Protein AF-A0A699ZMN4-F1 (afdb_monomer)

Secondary structure (DSSP, 8-state):
---------------------------------------------------------------PPPPPP-------PPPPGGGSPPEESB-TTS-BSS----S--EEEEEE-TT--EEEEEEES-HHHHHHHHHHH-TTT-SEEE----SS--GGGGGGG--GGGHHHHSPEE----STTTHHHHHHHHHHHHHHHHHHTT--S---B-HHHHTTTEE-BPPPPPPPHHHHHHHHHHHHHHHHTEEEEEEEETTEEEEEEEEEEEEEEETTEEEEEEEEEETTEEEEEEEEEETTEEEEE--

Sequence (302 aa):
MLQISSNVSQSLARECRRGARFCSLAICSPSQLHSPVTTCSTIPSVSARESPRTVCYAASSLAEPPAQPPVSGSADLPLPLSSLEFHPIINTQGLVVPPANTGKAWVFAIYDGGQKLQYIGFSQNMRNTLRTLLGRRTEKAHYFRQPWCASVTPGLRRWAAPPWATNWQQPVDAGAISARGKRGAAEDLARQIVEQLKMRGCSEEWVPNPSLMDQGVVEFLPAKGLTPEEEAALRAAQEAAATQTRLSKTVIDGEERTFQVRYRSTMKTAGGFMVDVAVTMDNRETHHRIIVGKYGCWPHPI

Nearest PDB structures (foldseek):
  2lwf-assembly1_A  TM=7.261E-01  e=3.932E-03  Arabidopsis thaliana
  3cfi-assembly1_A  TM=3.367E-01  e=1.188E+00  Vibrio vulnificus
  2hbo-assembly1_A-2  TM=4.712E-01  e=3.076E+00  Caulobacter vibrioides

Organism: Haematococcus lacustris (NCBI:txid44745)

Solvent-accessible surface area (backbone atoms only — not comparable to full-atom values): 19232 Å² total; per-residue (Å²): 144,81,88,85,84,78,87,85,88,78,89,79,91,77,90,80,91,85,82,89,77,89,80,85,78,87,76,82,85,85,76,88,84,84,87,83,85,88,80,90,81,84,84,82,87,79,90,75,90,78,81,85,81,82,76,84,76,79,87,75,76,91,73,84,77,81,85,75,78,85,78,84,63,90,67,78,70,75,73,55,80,84,79,54,67,81,39,60,34,57,43,100,82,9,42,68,54,53,74,83,52,85,86,54,54,36,41,38,36,33,15,22,84,84,69,43,84,69,48,51,50,72,38,49,49,53,27,46,50,52,50,50,44,33,73,53,36,68,85,46,51,38,27,34,35,67,57,88,45,97,69,88,57,77,74,58,63,71,70,48,60,55,90,75,42,58,74,68,74,46,67,37,69,49,76,51,90,46,81,87,44,9,35,60,40,14,52,53,49,48,50,52,50,52,51,54,40,41,76,71,47,39,67,62,88,81,52,70,38,67,82,40,21,63,74,12,24,38,47,61,56,71,71,79,80,74,53,74,66,56,51,51,52,51,49,52,51,49,51,52,52,51,69,44,40,41,83,46,75,50,73,57,98,86,42,83,43,71,33,43,39,31,64,76,47,79,44,84,51,102,58,36,38,39,34,36,34,36,40,33,46,98,92,43,75,45,74,42,41,40,39,37,40,84,88,50,75,51,84,47,90,114

Structure (mmCIF, N/CA/C/O backbone):
data_AF-A0A699ZMN4-F1
#
_entry.id   AF-A0A699ZMN4-F1
#
loop_
_atom_site.group_PDB
_atom_site.id
_atom_site.type_symbol
_atom_site.label_atom_id
_atom_site.label_alt_id
_atom_site.label_comp_id
_atom_site.label_asym_id
_atom_site.label_entity_id
_atom_site.label_seq_id
_atom_site.pdbx_PDB_ins_code
_atom_site.Cartn_x
_atom_site.Cartn_y
_atom_site.Cartn_z
_atom_site.occupancy
_atom_site.B_iso_or_equiv
_atom_site.auth_seq_id
_atom_site.auth_comp_id
_atom_site.auth_asym_id
_atom_site.auth_atom_id
_atom_site.pdbx_PDB_model_num
ATOM 1 N N . MET A 1 1 ? -21.734 15.420 35.037 1.00 33.69 1 MET A N 1
ATOM 2 C CA . MET A 1 1 ? -21.712 14.093 35.685 1.00 33.69 1 MET A CA 1
ATOM 3 C C . MET A 1 1 ? -23.021 13.403 35.327 1.00 33.69 1 MET A C 1
ATOM 5 O O . MET A 1 1 ? -24.045 13.746 35.892 1.00 33.69 1 MET A O 1
ATOM 9 N N . LEU A 1 2 ? -23.017 12.560 34.292 1.00 24.78 2 LEU A N 1
ATOM 10 C CA . LEU A 1 2 ? -24.203 11.838 33.817 1.00 24.78 2 LEU A CA 1
ATOM 11 C C . LEU A 1 2 ? -23.768 10.413 33.466 1.00 24.78 2 LEU A C 1
ATOM 13 O O . LEU A 1 2 ? -23.043 10.200 32.497 1.00 24.78 2 LEU A O 1
ATOM 17 N N . GLN A 1 3 ? -24.163 9.468 34.320 1.00 30.66 3 GLN A N 1
ATOM 18 C CA . GLN A 1 3 ? -24.088 8.032 34.068 1.00 30.66 3 GLN A CA 1
ATOM 19 C C . GLN A 1 3 ? -25.099 7.662 32.984 1.00 30.66 3 GLN A C 1
ATOM 21 O O . GLN A 1 3 ? -26.265 8.043 33.073 1.00 30.66 3 GLN A O 1
ATOM 26 N N . ILE A 1 4 ? -24.673 6.858 32.014 1.00 29.12 4 ILE A N 1
ATOM 27 C CA . ILE A 1 4 ? -25.587 6.036 31.222 1.00 29.12 4 ILE A CA 1
ATOM 28 C C . ILE A 1 4 ? -25.056 4.609 31.280 1.00 29.12 4 ILE A C 1
ATOM 30 O O . ILE A 1 4 ? -24.176 4.209 30.524 1.00 29.12 4 ILE A O 1
ATOM 34 N N . SER A 1 5 ? -25.592 3.863 32.234 1.00 40.19 5 SER A N 1
ATOM 35 C CA . SER A 1 5 ? -25.627 2.410 32.245 1.00 40.19 5 SER A CA 1
ATOM 36 C C . SER A 1 5 ? -26.968 1.966 31.662 1.00 40.19 5 SER A C 1
ATOM 38 O O . SER A 1 5 ? -28.022 2.450 32.063 1.00 40.19 5 SER A O 1
ATOM 40 N N . SER A 1 6 ? -26.949 1.018 30.731 1.00 35.75 6 SER A N 1
ATOM 41 C CA . SER A 1 6 ? -28.045 0.054 30.601 1.00 35.75 6 SER A CA 1
ATOM 42 C C . SER A 1 6 ? -27.533 -1.233 29.966 1.00 35.75 6 SER A C 1
ATOM 44 O O . SER A 1 6 ? -27.327 -1.344 28.762 1.00 35.75 6 SER A O 1
ATOM 46 N N . ASN A 1 7 ? -27.329 -2.209 30.848 1.00 36.81 7 ASN A N 1
ATOM 47 C CA . ASN A 1 7 ? -27.451 -3.624 30.547 1.00 36.81 7 ASN A CA 1
ATOM 48 C C . ASN A 1 7 ? -28.890 -3.907 30.104 1.00 36.81 7 ASN A C 1
ATOM 50 O O . ASN A 1 7 ? -29.821 -3.565 30.831 1.00 36.81 7 ASN A O 1
ATOM 54 N N . VAL A 1 8 ? -29.069 -4.616 28.991 1.00 34.88 8 VAL A N 1
ATOM 55 C CA . VAL A 1 8 ? -30.261 -5.442 28.775 1.00 34.88 8 VAL A CA 1
ATOM 56 C C . VAL A 1 8 ? -29.787 -6.800 28.286 1.00 34.88 8 VAL A C 1
ATOM 58 O O . VAL A 1 8 ? -29.498 -7.009 27.113 1.00 34.88 8 VAL A O 1
ATOM 61 N N . SER A 1 9 ? -29.685 -7.712 29.245 1.00 39.22 9 SER A N 1
ATOM 62 C CA . SER A 1 9 ? -29.646 -9.147 29.029 1.00 39.22 9 SER A CA 1
ATOM 63 C C . SER A 1 9 ? -31.022 -9.663 29.425 1.00 39.22 9 SER A C 1
ATOM 65 O O . SER A 1 9 ? -31.373 -9.559 30.598 1.00 39.22 9 SER A O 1
ATOM 67 N N . GLN A 1 10 ? -31.812 -10.166 28.474 1.00 37.44 10 GLN A N 1
ATOM 68 C CA . GLN A 1 10 ? -32.884 -11.118 28.764 1.00 37.44 10 GLN A CA 1
ATOM 69 C C . GLN A 1 10 ? -33.012 -12.135 27.631 1.00 37.44 10 GLN A C 1
ATOM 71 O O . GLN A 1 10 ? -33.311 -11.820 26.482 1.00 37.44 10 GLN A O 1
ATOM 76 N N . SER A 1 11 ? -32.774 -13.377 28.034 1.00 39.22 11 SER A N 1
ATOM 77 C CA . SER A 1 11 ? -33.153 -14.619 27.387 1.00 39.22 11 SER A CA 1
ATOM 78 C C . SER A 1 11 ? -34.629 -14.641 27.005 1.00 39.22 11 SER A C 1
ATOM 80 O O . SER A 1 11 ? -35.460 -14.350 27.858 1.00 39.22 11 SER A O 1
ATOM 82 N N . LEU A 1 12 ? -34.955 -15.150 25.819 1.00 39.81 12 LEU A N 1
ATOM 83 C CA . LEU A 1 12 ? -36.162 -15.950 25.608 1.00 39.81 12 LEU A CA 1
ATOM 84 C C . LEU A 1 12 ? -35.916 -16.917 24.445 1.00 39.81 12 LEU A C 1
ATOM 86 O O . LEU A 1 12 ? -35.904 -16.546 23.274 1.00 39.81 12 LEU A O 1
ATOM 90 N N . ALA A 1 13 ? -35.717 -18.182 24.804 1.00 39.69 13 ALA A N 1
ATOM 91 C CA . ALA A 1 13 ? -35.913 -19.309 23.913 1.00 39.69 13 ALA A CA 1
ATOM 92 C C . ALA A 1 13 ? -37.411 -19.431 23.596 1.00 39.69 13 ALA A C 1
ATOM 94 O O . ALA A 1 13 ? -38.220 -19.438 24.523 1.00 39.69 13 ALA A O 1
ATOM 95 N N . ARG A 1 14 ? -37.768 -19.549 22.311 1.00 36.72 14 ARG A N 1
ATOM 96 C CA . ARG A 1 14 ? -38.985 -20.222 21.817 1.00 36.72 14 ARG A CA 1
ATOM 97 C C . ARG A 1 14 ? -38.934 -20.366 20.293 1.00 36.72 14 ARG A C 1
ATOM 99 O O . ARG A 1 14 ? -39.195 -19.442 19.538 1.00 36.72 14 ARG A O 1
ATOM 106 N N . GLU A 1 15 ? -38.517 -21.554 19.881 1.00 40.50 15 GLU A N 1
ATOM 107 C CA . GLU A 1 15 ? -39.253 -22.450 18.986 1.00 40.50 15 GLU A CA 1
ATOM 108 C C . GLU A 1 15 ? -40.155 -21.817 17.902 1.00 40.50 15 GLU A C 1
ATOM 110 O O . GLU A 1 15 ? -41.298 -21.440 18.146 1.00 40.50 15 GLU A O 1
ATOM 115 N N . CYS A 1 16 ? -39.679 -21.845 16.654 1.00 35.19 16 CYS A N 1
ATOM 116 C CA . CYS A 1 16 ? -40.543 -21.958 15.480 1.00 35.19 16 CYS A CA 1
ATOM 117 C C . CYS A 1 16 ? -39.900 -22.889 14.448 1.00 35.19 16 CYS A C 1
ATOM 119 O O . CYS A 1 16 ? -39.077 -22.501 13.623 1.00 35.19 16 CYS A O 1
ATOM 121 N N . ARG A 1 17 ? -40.312 -24.159 14.514 1.00 40.97 17 ARG A N 1
ATOM 122 C CA . ARG A 1 17 ? -40.259 -25.096 13.391 1.00 40.97 17 ARG A CA 1
ATOM 123 C C . ARG A 1 17 ? -41.252 -24.621 12.332 1.00 40.97 17 ARG A C 1
ATOM 125 O O . ARG A 1 17 ? -42.421 -24.450 12.668 1.00 40.97 17 ARG A O 1
ATOM 132 N N . ARG A 1 18 ? -40.817 -24.524 11.073 1.00 37.34 18 ARG A N 1
ATOM 133 C CA . ARG A 1 18 ? -41.519 -24.968 9.844 1.00 37.34 18 ARG A CA 1
ATOM 134 C C . ARG A 1 18 ? -40.914 -24.274 8.626 1.00 37.34 18 ARG A C 1
ATOM 136 O O . ARG A 1 18 ? -40.741 -23.065 8.630 1.00 37.34 18 ARG A O 1
ATOM 143 N N . GLY A 1 19 ? -40.710 -25.048 7.562 1.00 34.12 19 GLY A N 1
ATOM 144 C CA . GLY A 1 19 ? -40.619 -24.503 6.208 1.00 34.12 19 GLY A CA 1
ATOM 145 C C . GLY A 1 19 ? -39.396 -24.935 5.418 1.00 34.12 19 GLY A C 1
ATOM 146 O O . GLY A 1 19 ? -38.592 -24.104 5.024 1.00 34.12 19 GLY A O 1
ATOM 147 N N . ALA A 1 20 ? -39.289 -26.234 5.145 1.00 37.81 20 ALA A N 1
ATOM 148 C CA . ALA A 1 20 ? -38.490 -26.731 4.036 1.00 37.81 20 ALA A CA 1
ATOM 149 C C . ALA A 1 20 ? -38.933 -26.078 2.716 1.00 37.81 20 ALA A C 1
ATOM 151 O O . ALA A 1 20 ? -40.133 -25.991 2.460 1.00 37.81 20 ALA A O 1
ATOM 152 N N . ARG A 1 21 ? -37.974 -25.727 1.854 1.00 42.56 21 ARG A N 1
ATOM 153 C CA . ARG A 1 21 ? -38.073 -25.909 0.398 1.00 42.56 21 ARG A CA 1
ATOM 154 C C . ARG A 1 21 ? -36.671 -25.969 -0.200 1.00 42.56 21 ARG A C 1
ATOM 156 O O . ARG A 1 21 ? -35.980 -24.969 -0.354 1.00 42.56 21 ARG A O 1
ATOM 163 N N . PHE A 1 22 ? -36.290 -27.205 -0.500 1.00 34.31 22 PHE A N 1
ATOM 164 C CA . PHE A 1 22 ? -35.323 -27.569 -1.521 1.00 34.31 22 PHE A CA 1
ATOM 165 C C . PHE A 1 22 ? -35.626 -26.812 -2.821 1.00 34.31 22 PHE A C 1
ATOM 167 O O . PHE A 1 22 ? -36.734 -26.923 -3.340 1.00 34.31 22 PHE A O 1
ATOM 174 N N . CYS A 1 23 ? -34.625 -26.139 -3.377 1.00 34.84 23 CYS A N 1
ATOM 175 C CA . CYS A 1 23 ? -34.503 -25.942 -4.818 1.00 34.84 23 CYS A CA 1
ATOM 176 C C . CYS A 1 23 ? -33.064 -26.291 -5.195 1.00 34.84 23 CYS A C 1
ATOM 178 O O . CYS A 1 23 ? -32.157 -25.469 -5.131 1.00 34.84 23 CYS A O 1
ATOM 180 N N . SER A 1 24 ? -32.882 -27.570 -5.519 1.00 34.41 24 SER A N 1
ATOM 181 C CA . SER A 1 24 ? -31.716 -28.088 -6.218 1.00 34.41 24 SER A CA 1
ATOM 182 C C . SER A 1 24 ? -31.842 -27.668 -7.679 1.00 34.41 24 SER A C 1
ATOM 184 O O . SER A 1 24 ? -32.767 -28.104 -8.362 1.00 34.41 24 SER A O 1
ATOM 186 N N . LEU A 1 25 ? -30.946 -26.806 -8.151 1.00 39.34 25 LEU A N 1
ATOM 187 C CA . LEU A 1 25 ? -30.712 -26.628 -9.578 1.00 39.34 25 LEU A CA 1
ATOM 188 C C . LEU A 1 25 ? -29.305 -27.121 -9.876 1.00 39.34 25 LEU A C 1
ATOM 190 O O . LEU A 1 25 ? -28.309 -26.424 -9.702 1.00 39.34 25 LEU A O 1
ATOM 194 N N . ALA A 1 26 ? -29.274 -28.382 -10.296 1.00 38.28 26 ALA A N 1
ATOM 195 C CA . ALA A 1 26 ? -28.197 -28.956 -11.068 1.00 38.28 26 ALA A CA 1
ATOM 196 C C . ALA A 1 26 ? -28.043 -28.159 -12.369 1.00 38.28 26 ALA A C 1
ATOM 198 O O . ALA A 1 26 ? -29.003 -28.017 -13.127 1.00 38.28 26 ALA A O 1
ATOM 199 N N . ILE A 1 27 ? -26.836 -27.670 -12.639 1.00 43.06 27 ILE A N 1
ATOM 200 C CA . ILE A 1 27 ? -26.429 -27.304 -13.993 1.00 43.06 27 ILE A CA 1
ATOM 201 C C . ILE A 1 27 ? -25.195 -28.129 -14.325 1.00 43.06 27 ILE A C 1
ATOM 203 O O . ILE A 1 27 ? -24.186 -28.120 -13.623 1.00 43.06 27 ILE A O 1
ATOM 207 N N . CYS A 1 28 ? -25.377 -28.906 -15.383 1.00 35.94 28 CYS A N 1
ATOM 208 C CA . CYS A 1 28 ? -24.479 -29.885 -15.945 1.00 35.94 28 CYS A CA 1
ATOM 209 C C . CYS A 1 28 ? -23.122 -29.288 -16.340 1.00 35.94 28 CYS A C 1
ATOM 211 O O . CYS A 1 28 ? -23.055 -28.288 -17.052 1.00 35.94 28 CYS A O 1
ATOM 213 N N . SER A 1 29 ? -22.048 -29.996 -15.988 1.00 44.75 29 SER A N 1
ATOM 214 C CA . SER A 1 29 ? -20.856 -30.073 -16.837 1.00 44.75 29 SER A CA 1
ATOM 215 C C . SER A 1 29 ? -21.221 -30.766 -18.152 1.00 44.75 29 SER A C 1
ATOM 217 O O . SER A 1 29 ? -22.051 -31.680 -18.148 1.00 44.75 29 SER A O 1
ATOM 219 N N . PRO A 1 30 ? -20.567 -30.401 -19.262 1.00 52.25 30 PRO A N 1
ATOM 220 C CA . PRO A 1 30 ? -19.812 -31.454 -19.928 1.00 52.25 30 PRO A CA 1
ATOM 221 C C . PRO A 1 30 ? -18.511 -30.984 -20.594 1.00 52.25 30 PRO A C 1
ATOM 223 O O . PRO A 1 30 ? -18.286 -29.807 -20.860 1.00 52.25 30 PRO A O 1
ATOM 226 N N . SER A 1 31 ? -17.728 -32.008 -20.931 1.00 45.94 31 SER A N 1
ATOM 227 C CA . SER A 1 31 ? -16.767 -32.051 -22.033 1.00 45.94 31 SER A CA 1
ATOM 228 C C . SER A 1 31 ? -15.333 -31.632 -21.716 1.00 45.94 31 SER A C 1
ATOM 230 O O . SER A 1 31 ? -14.852 -30.557 -22.058 1.00 45.94 31 SER A O 1
ATOM 232 N N . GLN A 1 32 ? -14.609 -32.623 -21.182 1.00 44.91 32 GLN A N 1
ATOM 233 C CA . GLN A 1 32 ? -13.312 -33.017 -21.739 1.00 44.91 32 GLN A CA 1
ATOM 234 C C . GLN A 1 32 ? -13.381 -33.030 -23.269 1.00 44.91 32 GLN A C 1
ATOM 236 O O . GLN A 1 32 ? -14.423 -33.417 -23.779 1.00 44.91 32 GLN A O 1
ATOM 241 N N . LEU A 1 33 ? -12.295 -32.689 -23.967 1.00 45.22 33 LEU A N 1
ATOM 242 C CA . LEU A 1 33 ? -11.840 -33.356 -25.196 1.00 45.22 33 LEU A CA 1
ATOM 243 C C . LEU A 1 33 ? -10.463 -32.781 -25.612 1.00 45.22 33 LEU A C 1
ATOM 245 O O . LEU A 1 33 ? -10.312 -31.583 -25.824 1.00 45.22 33 LEU A O 1
ATOM 249 N N . HIS A 1 34 ? -9.514 -33.707 -25.766 1.00 45.19 34 HIS A N 1
ATOM 250 C CA . HIS A 1 34 ? -8.357 -33.712 -26.675 1.00 45.19 34 HIS A CA 1
ATOM 251 C C . HIS A 1 34 ? -7.095 -32.858 -26.417 1.00 45.19 34 HIS A C 1
ATOM 253 O O . HIS A 1 34 ? -7.045 -31.651 -26.622 1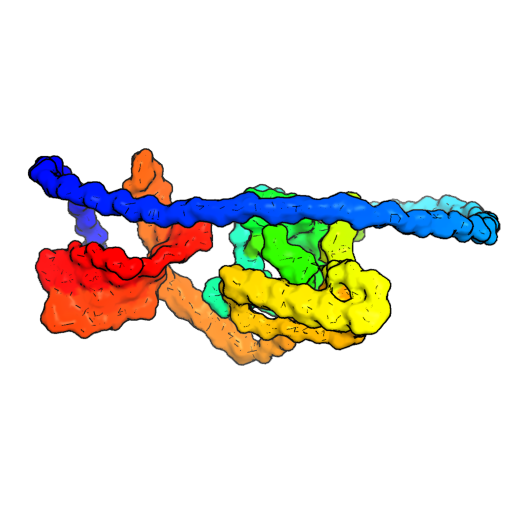.00 45.19 34 HIS A O 1
ATOM 259 N N . SER A 1 35 ? -6.013 -33.591 -26.116 1.00 42.44 35 SER A N 1
ATOM 260 C CA . SER A 1 35 ? -4.609 -33.314 -26.482 1.00 42.44 35 SER A CA 1
ATOM 261 C C . SER A 1 35 ? -4.384 -33.439 -28.007 1.00 42.44 35 SER A C 1
ATOM 263 O O . SER A 1 35 ? -5.204 -34.074 -28.674 1.00 42.44 35 SER A O 1
ATOM 265 N N . PRO A 1 36 ? -3.292 -32.879 -28.574 1.00 60.69 36 PRO A N 1
ATOM 266 C CA . PRO A 1 36 ? -2.009 -33.608 -28.725 1.00 60.69 36 PRO A CA 1
ATOM 267 C C . PRO A 1 36 ? -0.772 -32.714 -28.436 1.00 60.69 36 PRO A C 1
ATOM 269 O O . PRO A 1 36 ? -0.842 -31.498 -28.550 1.00 60.69 36 PRO A O 1
ATOM 272 N N . VAL A 1 37 ? 0.316 -33.200 -27.822 1.00 46.28 37 VAL A N 1
ATOM 273 C CA . VAL A 1 37 ? 1.461 -33.979 -28.364 1.00 46.28 37 VAL A CA 1
ATOM 274 C C . VAL A 1 37 ? 2.219 -33.280 -29.508 1.00 46.28 37 VAL A C 1
ATOM 276 O O . VAL A 1 37 ? 1.625 -32.897 -30.511 1.00 46.28 37 VAL A O 1
ATOM 279 N N . THR A 1 38 ? 3.559 -33.294 -29.384 1.00 40.75 38 THR A N 1
ATOM 280 C CA . THR A 1 38 ? 4.620 -32.962 -30.374 1.00 40.75 38 THR A CA 1
ATOM 281 C C . THR A 1 38 ? 4.873 -31.457 -30.576 1.00 40.75 38 THR A C 1
ATOM 283 O O . THR A 1 38 ? 3.942 -30.699 -30.770 1.00 40.75 38 THR A O 1
ATOM 286 N N . THR A 1 39 ? 6.092 -30.911 -30.507 1.00 47.66 39 THR A N 1
ATOM 287 C CA . THR A 1 39 ? 7.399 -31.412 -30.972 1.00 47.66 39 THR A CA 1
ATOM 288 C C . THR A 1 39 ? 8.576 -30.841 -30.171 1.00 47.66 39 THR A C 1
ATOM 290 O O . THR A 1 39 ? 8.602 -29.661 -29.830 1.00 47.66 39 THR A O 1
ATOM 293 N N . CYS A 1 40 ? 9.596 -31.681 -29.969 1.00 43.41 40 CYS A N 1
ATOM 294 C CA . CYS A 1 40 ? 10.971 -31.291 -29.671 1.00 43.41 40 CYS A CA 1
ATOM 295 C C . CYS A 1 40 ? 11.563 -30.424 -30.792 1.00 43.41 40 CYS A C 1
ATOM 297 O O . CYS A 1 40 ? 11.442 -30.769 -31.965 1.00 43.41 40 CYS A O 1
ATOM 299 N N . SER A 1 41 ? 12.317 -29.389 -30.428 1.00 46.53 41 SER A N 1
ATOM 300 C CA . SER A 1 41 ? 13.287 -28.763 -31.330 1.00 46.53 41 SER A CA 1
ATOM 301 C C . SER A 1 41 ? 14.499 -28.272 -30.541 1.00 46.53 41 SER A C 1
ATOM 303 O O . SER A 1 41 ? 14.486 -27.218 -29.916 1.00 46.53 41 SER A O 1
ATOM 305 N N . THR A 1 42 ? 15.505 -29.145 -30.541 1.00 50.47 42 THR A N 1
ATOM 306 C CA . THR A 1 42 ? 16.921 -28.891 -30.828 1.00 50.47 42 THR A CA 1
ATOM 307 C C . THR A 1 42 ? 17.546 -27.599 -30.301 1.00 50.47 42 THR A C 1
ATOM 309 O O . THR A 1 42 ? 17.383 -26.513 -30.850 1.00 50.47 42 THR A O 1
ATOM 312 N N . ILE A 1 43 ? 18.388 -27.796 -29.290 1.00 52.41 43 ILE A N 1
ATOM 313 C CA . ILE A 1 43 ? 19.424 -26.887 -28.801 1.00 52.41 43 ILE A CA 1
ATOM 314 C C . ILE A 1 43 ? 20.567 -26.831 -29.829 1.00 52.41 43 ILE A C 1
ATOM 316 O O . ILE A 1 43 ? 21.144 -27.880 -30.123 1.00 52.41 43 ILE A O 1
ATOM 320 N N . PRO A 1 44 ? 20.990 -25.653 -30.317 1.00 62.59 44 PRO A N 1
ATOM 321 C CA . PRO A 1 44 ? 22.351 -25.475 -30.792 1.00 62.59 44 PRO A CA 1
ATOM 322 C C . PRO A 1 44 ? 23.257 -25.075 -29.621 1.00 62.59 44 PRO A C 1
ATOM 324 O O . PRO A 1 44 ? 23.121 -24.008 -29.022 1.00 62.59 44 PRO A O 1
ATOM 327 N N . SER A 1 45 ? 24.205 -25.957 -29.305 1.00 51.16 45 SER A N 1
ATOM 328 C CA . SER A 1 45 ? 25.357 -25.654 -28.464 1.00 51.16 45 SER A CA 1
ATOM 329 C C . SER A 1 45 ? 26.257 -24.650 -29.186 1.00 51.16 45 SER A C 1
ATOM 331 O O . SER A 1 45 ? 26.828 -24.979 -30.227 1.00 51.16 45 SER A O 1
ATOM 333 N N . VAL A 1 46 ? 26.437 -23.457 -28.623 1.00 49.91 46 VAL A N 1
ATOM 334 C CA . VAL A 1 46 ? 27.518 -22.556 -29.034 1.00 49.91 46 VAL A CA 1
ATOM 335 C C . VAL A 1 46 ? 28.531 -22.478 -27.903 1.00 49.91 46 VAL A C 1
ATOM 337 O O . VAL A 1 46 ? 28.334 -21.833 -26.878 1.00 49.91 46 VAL A O 1
ATOM 340 N N . SER A 1 47 ? 29.618 -23.206 -28.129 1.00 51.28 47 SER A N 1
ATOM 341 C CA . SER A 1 47 ? 30.896 -23.090 -27.446 1.00 51.28 47 SER A CA 1
ATOM 342 C C . SER A 1 47 ? 31.532 -21.746 -27.801 1.00 51.28 47 SER A C 1
ATOM 344 O O . SER A 1 47 ? 31.929 -21.545 -28.946 1.00 51.28 47 SER A O 1
ATOM 346 N N . ALA A 1 48 ? 31.714 -20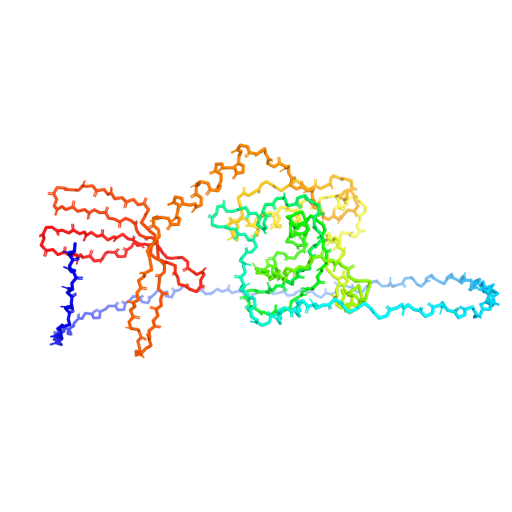.868 -26.818 1.00 47.25 48 ALA A N 1
ATOM 347 C CA . ALA A 1 48 ? 32.699 -19.798 -26.895 1.00 47.25 48 ALA A CA 1
ATOM 348 C C . ALA A 1 48 ? 33.423 -19.694 -25.550 1.00 47.25 48 ALA A C 1
ATOM 350 O O . ALA A 1 48 ? 32.880 -19.255 -24.540 1.00 47.25 48 ALA A O 1
ATOM 351 N N . ARG A 1 49 ? 34.665 -20.183 -25.574 1.00 46.28 49 ARG A N 1
ATOM 352 C CA . ARG A 1 49 ? 35.726 -19.902 -24.612 1.00 46.28 49 ARG A CA 1
ATOM 353 C C . ARG A 1 49 ? 35.863 -18.392 -24.442 1.00 46.28 49 ARG A C 1
ATOM 355 O O . ARG A 1 49 ? 36.138 -17.721 -25.429 1.00 46.28 49 ARG A O 1
ATOM 362 N N . GLU A 1 50 ? 35.842 -17.905 -23.210 1.00 44.53 50 GLU A N 1
ATOM 363 C CA . GLU A 1 50 ? 36.568 -16.689 -22.855 1.00 44.53 50 GLU A CA 1
ATOM 364 C C . GLU A 1 50 ? 37.221 -16.855 -21.480 1.00 44.53 50 GLU A C 1
ATOM 366 O O . GLU A 1 50 ? 36.609 -17.279 -20.501 1.00 44.53 50 GLU A O 1
ATOM 371 N N . SER A 1 51 ? 38.529 -16.622 -21.478 1.00 52.44 51 SER A N 1
ATOM 372 C CA . SER A 1 51 ? 39.470 -16.864 -20.392 1.00 52.44 51 SER A CA 1
ATOM 373 C C . SER A 1 51 ? 39.201 -15.989 -19.163 1.00 52.44 51 SER A C 1
ATOM 375 O O . SER A 1 51 ? 38.903 -14.802 -19.316 1.00 52.44 51 SER A O 1
ATOM 377 N N . PRO A 1 52 ? 39.429 -16.490 -17.936 1.00 56.28 52 PRO A N 1
ATOM 378 C CA . PRO A 1 52 ? 39.466 -15.629 -16.766 1.00 56.28 52 PRO A CA 1
ATOM 379 C C . PRO A 1 52 ? 40.730 -14.758 -16.809 1.00 56.28 52 PRO A C 1
ATOM 381 O O . PRO A 1 52 ? 41.857 -15.252 -16.746 1.00 56.28 52 PRO A O 1
ATOM 384 N N . ARG A 1 53 ? 40.545 -13.438 -16.905 1.00 49.72 53 ARG A N 1
ATOM 385 C CA . ARG A 1 53 ? 41.590 -12.465 -16.571 1.00 49.72 53 ARG A CA 1
ATOM 386 C C . ARG A 1 53 ? 41.795 -12.496 -15.058 1.00 49.72 53 ARG A C 1
ATOM 388 O O . ARG A 1 53 ? 41.019 -11.914 -14.307 1.00 49.72 53 ARG A O 1
ATOM 395 N N . THR A 1 54 ? 42.847 -13.182 -14.629 1.00 49.38 54 THR A N 1
ATOM 396 C CA . THR A 1 54 ? 43.405 -13.087 -13.280 1.00 49.38 54 THR A CA 1
ATOM 397 C C . THR A 1 54 ? 43.892 -11.657 -13.057 1.00 49.38 54 THR A C 1
ATOM 399 O O . THR A 1 54 ? 44.950 -11.267 -13.545 1.00 49.38 54 THR A O 1
ATOM 402 N N . VAL A 1 55 ? 43.099 -10.853 -12.350 1.00 49.50 55 VAL A N 1
ATOM 403 C CA . VAL A 1 55 ? 43.542 -9.561 -11.821 1.00 49.50 55 VAL A CA 1
ATOM 404 C C . VAL A 1 55 ? 44.188 -9.833 -10.468 1.00 49.50 55 VAL A C 1
ATOM 406 O O . VAL A 1 55 ? 43.513 -10.146 -9.489 1.00 49.50 55 VAL A O 1
ATOM 409 N N . CYS A 1 56 ? 45.514 -9.754 -10.435 1.00 36.72 56 CYS A N 1
ATOM 410 C CA . CYS A 1 56 ? 46.305 -9.787 -9.216 1.00 36.72 56 CYS A CA 1
ATOM 411 C C . CYS A 1 56 ? 46.015 -8.515 -8.406 1.00 36.72 56 CYS A C 1
ATOM 413 O O . CYS A 1 56 ? 46.486 -7.436 -8.764 1.00 36.72 56 CYS A O 1
ATOM 415 N N . TYR A 1 57 ? 45.247 -8.623 -7.321 1.00 45.50 57 TYR A N 1
ATOM 416 C CA . TYR A 1 57 ? 45.190 -7.566 -6.314 1.00 45.50 57 TYR A CA 1
ATOM 417 C C . TYR A 1 57 ? 46.400 -7.703 -5.393 1.00 45.50 57 TYR A C 1
ATOM 419 O O . TYR A 1 57 ? 46.556 -8.696 -4.684 1.00 45.50 57 TYR A O 1
ATOM 427 N N . ALA A 1 58 ? 47.272 -6.698 -5.448 1.00 44.81 58 ALA A N 1
ATOM 428 C CA . ALA A 1 58 ? 48.367 -6.517 -4.514 1.00 44.81 58 ALA A CA 1
ATOM 429 C C . ALA A 1 58 ? 47.816 -6.425 -3.083 1.00 44.81 58 ALA A C 1
ATOM 431 O O . ALA A 1 58 ? 46.897 -5.655 -2.800 1.00 44.81 58 ALA A O 1
ATOM 432 N N . ALA A 1 59 ? 48.388 -7.232 -2.193 1.00 43.09 59 ALA A N 1
ATOM 433 C CA . ALA A 1 59 ? 48.124 -7.198 -0.767 1.00 43.09 59 ALA A CA 1
ATOM 4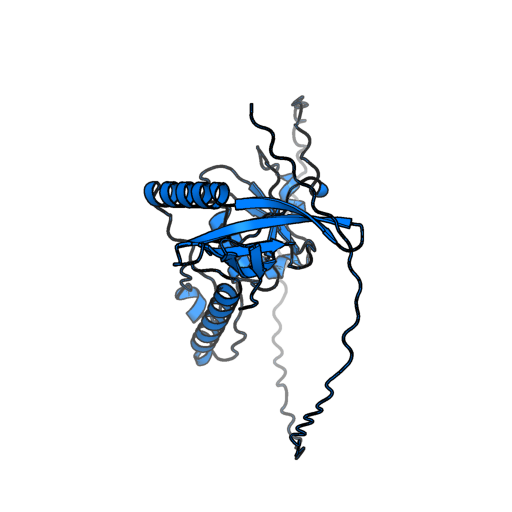34 C C . ALA A 1 59 ? 48.636 -5.871 -0.183 1.00 43.09 59 ALA A C 1
ATOM 436 O O . ALA A 1 59 ? 49.826 -5.719 0.090 1.00 43.09 59 ALA A O 1
ATOM 437 N N . SER A 1 60 ? 47.736 -4.901 -0.005 1.00 49.56 60 SER A N 1
ATOM 438 C CA . SER A 1 60 ? 47.997 -3.734 0.835 1.00 49.56 60 SER A CA 1
ATOM 439 C C . SER A 1 60 ? 47.862 -4.125 2.302 1.00 49.56 60 SER A C 1
ATOM 441 O O . SER A 1 60 ? 46.849 -4.663 2.746 1.00 49.56 60 SER A O 1
ATOM 443 N N . SER A 1 61 ? 48.947 -3.853 3.015 1.00 45.44 61 SER A N 1
ATOM 444 C CA . SER A 1 61 ? 49.201 -4.048 4.434 1.00 45.44 61 SER A CA 1
ATOM 445 C C . SER A 1 61 ? 48.039 -3.661 5.350 1.00 45.44 61 SER A C 1
ATOM 447 O O . SER A 1 61 ? 47.480 -2.569 5.236 1.00 45.44 61 SER A O 1
ATOM 449 N N . LEU A 1 62 ? 47.774 -4.535 6.324 1.00 43.38 62 LEU A N 1
ATOM 450 C CA . LEU A 1 62 ? 47.016 -4.255 7.538 1.00 43.38 62 LEU A CA 1
ATOM 451 C C . LEU A 1 62 ? 47.592 -3.023 8.254 1.00 43.38 62 LEU A C 1
ATOM 453 O O . LEU A 1 62 ? 48.647 -3.102 8.876 1.00 43.38 62 LEU A O 1
ATOM 457 N N . ALA A 1 63 ? 46.880 -1.901 8.177 1.00 51.69 63 ALA A N 1
ATOM 458 C CA . ALA A 1 63 ? 46.992 -0.821 9.145 1.00 51.69 63 ALA A CA 1
ATOM 459 C C . ALA A 1 63 ? 45.832 -0.974 10.136 1.00 51.69 63 ALA A C 1
ATOM 461 O O . ALA A 1 63 ? 44.659 -0.916 9.766 1.00 51.69 63 ALA A O 1
ATOM 462 N N . GLU A 1 64 ? 46.191 -1.243 11.385 1.00 54.38 64 GLU A N 1
ATOM 463 C CA . GLU A 1 64 ? 45.301 -1.367 12.533 1.00 54.38 64 GLU A CA 1
ATOM 464 C C . GLU A 1 64 ? 44.580 -0.025 12.779 1.00 54.38 64 GLU A C 1
ATOM 466 O O . GLU A 1 64 ? 45.245 1.007 12.914 1.00 54.38 64 GLU A O 1
ATOM 471 N N . PRO A 1 65 ? 43.233 0.024 12.775 1.00 62.22 65 PRO A N 1
ATOM 472 C CA . PRO A 1 65 ? 42.515 1.270 13.005 1.00 62.22 65 PRO A CA 1
ATOM 473 C C . PRO A 1 65 ? 42.635 1.698 14.480 1.00 62.22 65 PRO A C 1
ATOM 475 O O . PRO A 1 65 ? 42.533 0.852 15.371 1.00 62.22 65 PRO A O 1
ATOM 478 N N . PRO A 1 66 ? 42.809 3.003 14.763 1.00 60.38 66 PRO A N 1
ATOM 479 C CA . PRO A 1 66 ? 42.944 3.502 16.125 1.00 60.38 66 PRO A CA 1
ATOM 480 C C . PRO A 1 66 ? 41.678 3.222 16.942 1.00 60.38 66 PRO A C 1
ATOM 482 O O . PRO A 1 66 ? 40.554 3.453 16.486 1.00 60.38 66 PRO A O 1
ATOM 485 N N . ALA A 1 67 ? 41.893 2.728 18.163 1.00 50.34 67 ALA A N 1
ATOM 486 C CA . ALA A 1 67 ? 40.869 2.428 19.151 1.00 50.34 67 ALA A CA 1
ATOM 487 C C . ALA A 1 67 ? 39.907 3.613 19.329 1.00 50.34 67 ALA A C 1
ATOM 489 O O . ALA A 1 67 ? 40.300 4.706 19.740 1.00 50.34 67 ALA A O 1
ATOM 490 N N . GLN A 1 68 ? 38.634 3.392 19.001 1.00 59.78 68 GLN A N 1
ATOM 491 C CA . GLN A 1 68 ? 37.586 4.380 19.225 1.00 59.78 68 GLN A CA 1
ATOM 492 C C . GLN A 1 68 ? 37.281 4.486 20.729 1.00 59.78 68 GLN A C 1
ATOM 494 O O . GLN A 1 68 ? 37.224 3.458 21.409 1.00 59.78 68 GLN A O 1
ATOM 499 N N . PRO A 1 69 ? 37.074 5.704 21.262 1.00 53.22 69 PRO A N 1
ATOM 500 C CA . PRO A 1 69 ? 36.716 5.894 22.661 1.00 53.22 69 PRO A CA 1
ATOM 501 C C . PRO A 1 69 ? 35.346 5.260 22.967 1.00 53.22 69 PRO A C 1
ATOM 503 O O . PRO A 1 69 ? 34.461 5.265 22.104 1.00 53.22 69 PRO A O 1
ATOM 506 N N . PRO A 1 70 ? 35.137 4.738 24.190 1.00 47.78 70 PRO A N 1
ATOM 507 C CA . PRO A 1 70 ? 33.858 4.181 24.604 1.00 47.78 70 PRO A CA 1
ATOM 508 C C . PRO A 1 70 ? 32.810 5.297 24.643 1.00 47.78 70 PRO A C 1
ATOM 510 O O . PRO A 1 70 ? 32.806 6.156 25.523 1.00 47.78 70 PRO A O 1
ATOM 513 N N . VAL A 1 71 ? 31.915 5.295 23.659 1.00 49.09 71 VAL A N 1
ATOM 514 C CA . VAL A 1 71 ? 30.715 6.130 23.656 1.00 49.09 71 VAL A CA 1
ATOM 515 C C . VAL A 1 71 ? 29.752 5.602 24.715 1.00 49.09 71 VAL A C 1
ATOM 517 O O . VAL A 1 71 ? 28.914 4.744 24.454 1.00 49.09 71 VAL A O 1
ATOM 520 N N . SER A 1 72 ? 29.872 6.145 25.924 1.00 49.41 72 SER A N 1
ATOM 521 C CA . SER A 1 72 ? 28.887 6.039 27.005 1.00 49.41 72 SER A CA 1
ATOM 522 C C . SER A 1 72 ? 27.652 6.883 26.677 1.00 49.41 72 SER A C 1
ATOM 524 O O . SER A 1 72 ? 27.320 7.836 27.376 1.00 49.41 72 SER A O 1
ATOM 526 N N . GLY A 1 73 ? 26.991 6.574 25.564 1.00 44.59 73 GLY A N 1
ATOM 527 C CA . GLY A 1 73 ? 25.625 7.005 25.321 1.00 44.59 73 GLY A CA 1
ATOM 528 C C . GLY A 1 73 ? 24.712 5.972 25.953 1.00 44.59 73 GLY A C 1
ATOM 529 O O . GLY A 1 73 ? 24.766 4.802 25.577 1.00 44.59 73 GLY A O 1
ATOM 530 N N . SER A 1 74 ? 23.885 6.390 26.906 1.00 45.44 74 SER A N 1
ATOM 531 C CA . SER A 1 74 ? 22.683 5.667 27.316 1.00 45.44 74 SER A CA 1
ATOM 532 C C . SER A 1 74 ? 21.790 5.504 26.085 1.00 45.44 74 SER A C 1
ATOM 534 O O . SER A 1 74 ? 20.928 6.333 25.803 1.00 45.44 74 SER A O 1
ATOM 536 N N . ALA A 1 75 ? 22.100 4.490 25.282 1.00 48.94 75 ALA A N 1
ATOM 537 C CA . ALA A 1 75 ? 21.338 4.105 24.122 1.00 48.94 75 ALA A CA 1
ATOM 538 C C . ALA A 1 75 ? 19.973 3.663 24.635 1.00 48.94 75 ALA A C 1
ATOM 540 O O . ALA A 1 75 ? 19.880 2.646 25.323 1.00 48.94 75 ALA A O 1
ATOM 541 N N . ASP A 1 76 ? 18.935 4.434 24.306 1.00 57.28 76 ASP A N 1
ATOM 542 C CA . ASP A 1 76 ? 17.583 3.900 24.202 1.00 57.28 76 ASP A CA 1
ATOM 543 C C . ASP A 1 76 ? 17.703 2.591 23.426 1.00 57.28 76 ASP A C 1
ATOM 545 O O . ASP A 1 76 ? 17.988 2.582 22.222 1.00 57.28 76 ASP A O 1
ATOM 549 N N . LEU A 1 77 ? 17.616 1.476 24.152 1.00 56.28 77 LEU A N 1
ATOM 550 C CA . LEU A 1 77 ? 17.720 0.165 23.548 1.00 56.28 77 LEU A CA 1
ATOM 551 C C . LEU A 1 77 ? 16.616 0.094 22.493 1.00 56.28 77 LEU A C 1
ATOM 553 O O . LEU A 1 77 ? 15.463 0.408 22.807 1.00 56.28 77 LEU A O 1
ATOM 557 N N . PRO A 1 78 ? 16.948 -0.268 21.243 1.00 65.75 78 PRO A N 1
ATOM 558 C CA . PRO A 1 78 ? 15.953 -0.338 20.192 1.00 65.75 78 PRO A CA 1
ATOM 559 C C . PRO A 1 78 ? 14.845 -1.280 20.657 1.00 65.75 78 PRO A C 1
ATOM 561 O O . PRO A 1 78 ? 15.105 -2.443 20.975 1.00 65.75 78 PRO A O 1
ATOM 564 N N . LEU A 1 79 ? 13.622 -0.748 20.737 1.00 77.19 79 LEU A N 1
ATOM 565 C CA . LEU A 1 79 ? 12.435 -1.522 21.080 1.00 77.19 79 LEU A CA 1
ATOM 566 C C . LEU A 1 79 ? 12.413 -2.794 20.220 1.00 77.19 79 LEU A C 1
ATOM 568 O O . LEU A 1 79 ? 12.623 -2.709 19.002 1.00 77.19 79 LEU A O 1
ATOM 572 N N . PRO A 1 80 ? 12.205 -3.976 20.827 1.00 83.31 80 PRO A N 1
ATOM 573 C CA . PRO A 1 80 ? 12.203 -5.219 20.077 1.00 83.31 80 PRO A CA 1
ATOM 574 C C . PRO A 1 80 ? 11.127 -5.158 18.992 1.00 83.31 80 PRO A C 1
ATOM 576 O O . PRO A 1 80 ? 10.046 -4.614 19.209 1.00 83.31 80 PRO A O 1
ATOM 579 N N . LEU A 1 81 ? 11.382 -5.761 17.823 1.00 82.81 81 LEU A N 1
ATOM 580 C CA . LEU A 1 81 ? 10.409 -5.731 16.723 1.00 82.81 81 LEU A CA 1
ATOM 581 C C . LEU A 1 81 ? 9.031 -6.257 17.141 1.00 82.81 81 LEU A C 1
ATOM 583 O O . LEU A 1 81 ? 8.043 -5.870 16.527 1.00 82.81 81 LEU A O 1
ATOM 587 N N . SER A 1 82 ? 8.963 -7.129 18.152 1.00 87.81 82 SER A N 1
ATOM 588 C CA . SER A 1 82 ? 7.731 -7.698 18.697 1.00 87.81 82 SER A CA 1
ATOM 589 C C . SER A 1 82 ? 6.822 -6.678 19.385 1.00 87.81 82 SER A C 1
ATOM 591 O O . SER A 1 82 ? 5.611 -6.864 19.316 1.00 87.81 82 SER A O 1
ATOM 593 N N . SER A 1 83 ? 7.362 -5.618 19.998 1.00 89.56 83 SER A N 1
ATOM 594 C CA . SER A 1 83 ? 6.569 -4.620 20.733 1.00 89.56 83 SER A CA 1
ATOM 595 C C . SER A 1 83 ? 5.970 -3.529 19.845 1.00 89.56 83 SER A C 1
ATOM 597 O O . SER A 1 83 ? 5.128 -2.762 20.304 1.00 89.56 83 SER A O 1
ATOM 599 N N . LEU A 1 84 ? 6.399 -3.441 18.586 1.00 90.25 84 LEU A N 1
ATOM 600 C CA . LEU A 1 84 ? 5.919 -2.434 17.645 1.00 90.25 84 LEU A CA 1
ATOM 601 C C . LEU A 1 84 ? 4.536 -2.796 17.095 1.00 90.25 84 LEU A C 1
ATOM 603 O O . LEU A 1 84 ? 4.253 -3.956 16.788 1.00 90.25 84 LEU A O 1
ATOM 607 N N . GLU A 1 85 ? 3.696 -1.783 16.907 1.00 90.31 85 GLU A N 1
ATOM 608 C CA . GLU A 1 85 ? 2.384 -1.936 16.285 1.00 90.31 85 GLU A CA 1
ATOM 609 C C . GLU A 1 85 ? 2.515 -2.214 14.779 1.00 90.31 85 GLU A C 1
ATOM 611 O O . GLU A 1 85 ? 3.417 -1.712 14.104 1.00 90.31 85 GLU A O 1
ATOM 616 N N . PHE A 1 86 ? 1.623 -3.048 14.242 1.00 92.81 86 PHE A N 1
ATOM 617 C CA . PHE A 1 86 ? 1.507 -3.238 12.800 1.00 92.81 86 PHE A CA 1
ATOM 618 C C . PHE A 1 86 ? 0.709 -2.096 12.184 1.00 92.81 86 PHE A C 1
ATOM 620 O O . PHE A 1 86 ? -0.456 -1.903 12.523 1.00 92.81 86 PHE A O 1
ATOM 627 N N . HIS A 1 87 ? 1.292 -1.413 11.205 1.00 92.88 87 HIS A N 1
ATOM 628 C CA . HIS A 1 87 ? 0.580 -0.410 10.426 1.00 92.88 87 HIS A CA 1
ATOM 629 C C . HIS A 1 87 ? 0.299 -0.937 9.016 1.00 92.88 87 HIS A C 1
ATOM 631 O O . HIS A 1 87 ? 1.201 -1.494 8.382 1.00 92.88 87 HIS A O 1
ATOM 637 N N . PRO A 1 88 ? -0.930 -0.805 8.492 1.00 94.25 88 PRO A N 1
ATOM 638 C CA . PRO A 1 88 ? -1.203 -1.134 7.100 1.00 94.25 88 PRO A CA 1
ATOM 639 C C . PRO A 1 88 ? -0.460 -0.156 6.179 1.00 94.25 88 PRO A C 1
ATOM 641 O O . PRO A 1 88 ? -0.397 1.041 6.455 1.00 94.25 88 PRO A O 1
ATOM 644 N N . ILE A 1 89 ? 0.106 -0.663 5.079 1.00 95.19 89 ILE A N 1
ATOM 645 C CA . ILE A 1 89 ? 0.829 0.180 4.106 1.00 95.19 89 ILE A CA 1
ATOM 646 C C . ILE A 1 89 ? -0.137 1.131 3.381 1.00 95.19 89 ILE A C 1
ATOM 648 O O . ILE A 1 89 ? 0.204 2.285 3.126 1.00 95.19 89 ILE A O 1
ATOM 652 N N . ILE A 1 90 ? -1.338 0.641 3.059 1.00 94.25 90 ILE A N 1
ATOM 653 C CA . ILE A 1 90 ? -2.410 1.406 2.415 1.00 94.25 90 ILE A CA 1
ATOM 654 C C . ILE A 1 90 ? -3.389 1.839 3.507 1.00 94.25 90 ILE A C 1
ATOM 656 O O . ILE A 1 90 ? -3.898 0.998 4.250 1.00 94.25 90 ILE A O 1
ATOM 660 N N . ASN A 1 91 ? -3.647 3.141 3.619 1.00 90.19 91 ASN A N 1
ATOM 661 C CA . ASN A 1 91 ? -4.623 3.658 4.573 1.00 90.19 91 ASN A CA 1
ATOM 662 C C . ASN A 1 91 ? -6.069 3.485 4.074 1.00 90.19 91 ASN A C 1
ATOM 664 O O . ASN A 1 91 ? -6.327 3.122 2.930 1.00 90.19 91 ASN A O 1
ATOM 668 N N . THR A 1 92 ? -7.036 3.825 4.924 1.00 84.12 92 THR A N 1
ATOM 669 C CA . THR A 1 92 ? -8.470 3.799 4.582 1.00 84.12 92 THR A CA 1
ATOM 670 C C . THR A 1 92 ? -8.874 4.800 3.493 1.00 84.12 92 THR A C 1
ATOM 672 O O . THR A 1 92 ? -9.972 4.704 2.955 1.00 84.12 92 THR A O 1
ATOM 675 N N . GLN A 1 93 ? -8.011 5.764 3.163 1.00 82.69 93 GLN A N 1
ATOM 676 C CA . GLN A 1 93 ? -8.203 6.721 2.067 1.00 82.69 93 GLN A CA 1
ATOM 677 C C . GLN A 1 93 ? -7.599 6.214 0.744 1.00 82.69 93 GLN A C 1
ATOM 679 O O . GLN A 1 93 ? -7.774 6.854 -0.291 1.00 82.69 93 GLN A O 1
ATOM 684 N N . GLY A 1 94 ? -6.895 5.079 0.770 1.00 88.25 94 GLY A N 1
ATOM 685 C CA . GLY A 1 94 ? -6.213 4.484 -0.373 1.00 88.25 94 GLY A CA 1
ATOM 686 C C . GLY A 1 94 ? -4.838 5.067 -0.708 1.00 88.25 94 GLY A C 1
ATOM 687 O O . GLY A 1 94 ? -4.326 4.830 -1.802 1.00 88.25 94 GLY A O 1
ATOM 688 N N . LEU A 1 95 ? -4.222 5.794 0.221 1.00 90.06 95 LEU A N 1
ATOM 689 C CA . LEU A 1 95 ? -2.886 6.376 0.098 1.00 90.06 95 LEU A CA 1
ATOM 690 C C . LEU A 1 95 ? -1.834 5.538 0.830 1.00 90.06 95 LEU A C 1
ATOM 692 O O . LEU A 1 95 ? -2.120 4.912 1.856 1.00 90.06 95 LEU A O 1
ATOM 696 N N . VAL A 1 96 ? -0.597 5.575 0.329 1.00 91.56 96 VAL A N 1
ATOM 697 C CA . VAL A 1 96 ? 0.552 4.931 0.983 1.00 91.56 96 VAL A CA 1
ATOM 698 C C . VAL A 1 96 ? 1.058 5.793 2.149 1.00 91.56 96 VAL A C 1
ATOM 700 O O . VAL A 1 96 ? 1.417 6.956 1.962 1.00 91.56 96 VAL A O 1
ATOM 703 N N . VAL A 1 97 ? 1.108 5.213 3.351 1.00 86.75 97 VAL A N 1
ATOM 704 C CA . VAL A 1 97 ? 1.556 5.843 4.615 1.00 86.75 97 VAL A CA 1
ATOM 705 C C . VAL A 1 97 ? 2.948 5.309 4.986 1.00 86.75 97 VAL A C 1
ATOM 707 O O . VAL A 1 97 ? 3.225 4.148 4.686 1.00 86.75 97 VAL A O 1
ATOM 710 N N . PRO A 1 98 ? 3.844 6.082 5.641 1.00 83.38 98 PRO A N 1
ATOM 711 C CA . PRO A 1 98 ? 3.680 7.427 6.209 1.00 83.38 98 PRO A CA 1
ATOM 712 C C . PRO A 1 98 ? 3.832 8.567 5.188 1.00 83.38 98 PRO A C 1
ATOM 714 O O . PRO A 1 98 ? 4.411 8.351 4.123 1.00 83.38 98 PRO A O 1
ATOM 717 N N . PRO A 1 99 ? 3.336 9.785 5.498 1.00 70.56 99 PRO A N 1
ATOM 718 C CA . PRO A 1 99 ? 3.609 10.974 4.690 1.00 70.56 99 PRO A CA 1
ATOM 719 C C . PRO A 1 99 ? 5.119 11.236 4.578 1.00 70.56 99 PRO A C 1
ATOM 721 O O . PRO A 1 99 ? 5.924 10.687 5.338 1.00 70.56 99 PRO A O 1
ATOM 724 N N . ALA A 1 100 ? 5.516 12.028 3.580 1.00 68.75 100 ALA A N 1
ATOM 725 C CA . ALA A 1 100 ? 6.919 12.229 3.236 1.00 68.75 100 ALA A CA 1
ATOM 726 C C . ALA A 1 100 ? 7.672 12.938 4.377 1.00 68.75 100 ALA A C 1
ATOM 728 O O . ALA A 1 100 ? 7.654 14.156 4.502 1.00 68.75 100 ALA A O 1
ATOM 729 N N . ASN A 1 101 ? 8.367 12.164 5.210 1.00 66.06 101 ASN A N 1
ATOM 730 C CA . ASN A 1 101 ? 9.217 12.705 6.262 1.00 66.06 101 ASN A CA 1
ATOM 731 C C . ASN A 1 101 ? 10.591 13.041 5.679 1.00 66.06 101 ASN A C 1
ATOM 733 O O . ASN A 1 101 ? 11.389 12.149 5.390 1.00 66.06 101 ASN A O 1
ATOM 737 N N . THR A 1 102 ? 10.880 14.327 5.514 1.00 65.62 102 THR A N 1
ATOM 738 C CA . THR A 1 102 ? 12.173 14.786 5.001 1.00 65.62 102 THR A CA 1
ATOM 739 C C . THR A 1 102 ? 13.247 14.695 6.091 1.00 65.62 102 THR A C 1
ATOM 741 O O . 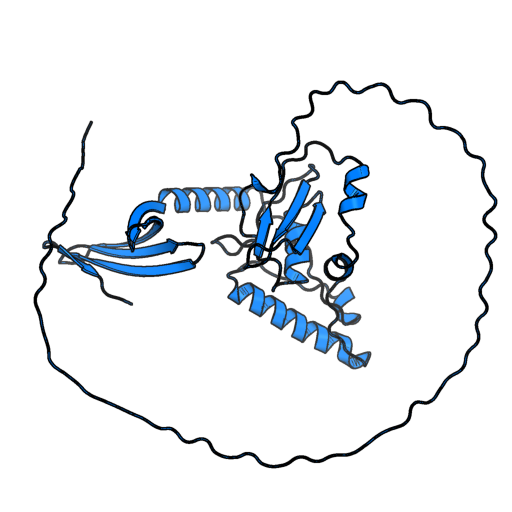THR A 1 102 ? 13.130 15.312 7.147 1.00 65.62 102 THR A O 1
ATOM 744 N N . GLY A 1 103 ? 14.321 13.943 5.831 1.00 72.44 103 GLY A N 1
ATOM 745 C CA . GLY A 1 103 ? 15.617 14.126 6.502 1.00 72.44 103 GLY A CA 1
ATOM 746 C C . GLY A 1 103 ? 16.017 13.115 7.581 1.00 72.44 103 GLY A C 1
ATOM 747 O O . GLY A 1 103 ? 17.173 13.132 7.997 1.00 72.44 103 GLY A O 1
ATOM 748 N N . LYS A 1 104 ? 15.137 12.203 8.013 1.00 81.50 104 LYS A N 1
ATOM 749 C CA . LYS A 1 104 ? 15.508 11.126 8.953 1.00 81.50 104 LYS A CA 1
ATOM 750 C C . LYS A 1 104 ? 15.538 9.783 8.240 1.00 81.50 104 LYS A C 1
ATOM 752 O O . LYS A 1 104 ? 14.629 9.459 7.485 1.00 81.50 104 LYS A O 1
ATOM 757 N N . ALA A 1 105 ? 16.602 9.018 8.463 1.00 84.56 105 ALA A N 1
ATOM 758 C CA . ALA A 1 105 ? 16.695 7.657 7.966 1.00 84.56 105 ALA A CA 1
ATOM 759 C C . ALA A 1 105 ? 15.938 6.719 8.907 1.00 84.56 105 ALA A C 1
ATOM 761 O O . ALA A 1 105 ? 16.136 6.744 10.117 1.00 84.56 105 ALA A O 1
ATOM 762 N N . TRP A 1 106 ? 15.082 5.891 8.331 1.00 87.50 106 TRP A N 1
ATOM 763 C CA . TRP A 1 106 ? 14.214 4.976 9.047 1.00 87.50 106 TRP A CA 1
ATOM 764 C C . TRP A 1 106 ? 14.601 3.541 8.758 1.00 87.50 106 TRP A C 1
ATOM 766 O O . TRP A 1 106 ? 15.006 3.204 7.644 1.00 87.50 106 TRP A O 1
ATOM 776 N N . VAL A 1 107 ? 14.411 2.694 9.760 1.00 89.00 107 VAL A N 1
ATOM 777 C CA . VAL A 1 107 ? 14.479 1.244 9.626 1.00 89.00 107 VAL A CA 1
ATOM 778 C C . VAL A 1 107 ? 13.047 0.744 9.623 1.00 89.00 107 VAL A C 1
ATOM 780 O O . VAL A 1 107 ? 12.241 1.178 10.443 1.00 89.00 107 VAL A O 1
ATOM 783 N N . PHE A 1 108 ? 12.714 -0.143 8.697 1.00 92.31 108 PHE A N 1
ATOM 784 C CA . PHE A 1 108 ? 11.372 -0.698 8.606 1.00 92.31 108 PHE A CA 1
ATOM 785 C C . PHE A 1 108 ? 11.409 -2.176 8.246 1.00 92.31 108 PHE A C 1
ATOM 787 O O . PHE A 1 108 ? 12.334 -2.667 7.597 1.00 92.31 108 PHE A O 1
ATOM 794 N N . ALA A 1 109 ? 10.368 -2.877 8.671 1.00 93.44 109 ALA A N 1
ATOM 795 C CA . ALA A 1 109 ? 10.118 -4.269 8.357 1.00 93.44 109 ALA A CA 1
ATOM 796 C C . ALA A 1 109 ? 8.756 -4.389 7.669 1.00 93.44 109 ALA A C 1
ATOM 798 O O . ALA A 1 109 ? 7.779 -3.810 8.138 1.00 93.44 109 ALA A O 1
ATOM 799 N N . ILE A 1 110 ? 8.697 -5.128 6.564 1.00 94.94 110 ILE A N 1
ATOM 800 C CA . ILE A 1 110 ? 7.479 -5.415 5.802 1.00 94.94 110 ILE A CA 1
ATOM 801 C C . ILE A 1 110 ? 6.987 -6.810 6.153 1.00 94.94 110 ILE A C 1
ATOM 803 O O . ILE A 1 110 ? 7.766 -7.766 6.233 1.00 94.94 110 ILE A O 1
ATOM 807 N N . TYR A 1 111 ? 5.675 -6.907 6.307 1.00 95.94 111 TYR A N 1
ATOM 808 C CA . TYR A 1 111 ? 4.964 -8.119 6.645 1.00 95.94 111 TYR A CA 1
ATOM 809 C C . TYR A 1 111 ? 3.857 -8.409 5.635 1.00 95.94 111 TYR A C 1
ATOM 811 O O . TYR A 1 111 ? 3.228 -7.507 5.070 1.00 95.94 111 TYR A O 1
ATOM 819 N N . ASP A 1 112 ? 3.618 -9.699 5.455 1.00 96.12 112 ASP A N 1
ATOM 820 C CA . ASP A 1 112 ? 2.559 -10.247 4.615 1.00 96.12 112 ASP A CA 1
ATOM 821 C C . ASP A 1 112 ? 1.163 -10.083 5.239 1.00 96.12 112 ASP A C 1
ATOM 823 O O . ASP A 1 112 ? 1.039 -9.701 6.403 1.00 96.12 112 ASP A O 1
ATOM 827 N N . GLY A 1 113 ? 0.104 -10.445 4.508 1.00 94.06 113 GLY A N 1
ATOM 828 C CA . GLY A 1 113 ? -1.270 -10.496 5.017 1.00 94.06 113 GLY A CA 1
ATOM 829 C C . GLY A 1 113 ? -1.419 -11.435 6.219 1.00 94.06 113 GLY A C 1
ATOM 830 O O . GLY A 1 113 ? -2.190 -11.158 7.132 1.00 94.06 113 GLY A O 1
ATOM 831 N N . GLY A 1 114 ? -0.606 -12.495 6.273 1.00 95.50 114 GLY A N 1
ATOM 832 C CA . GLY A 1 114 ? -0.484 -13.393 7.427 1.00 95.50 114 GLY A CA 1
ATOM 833 C 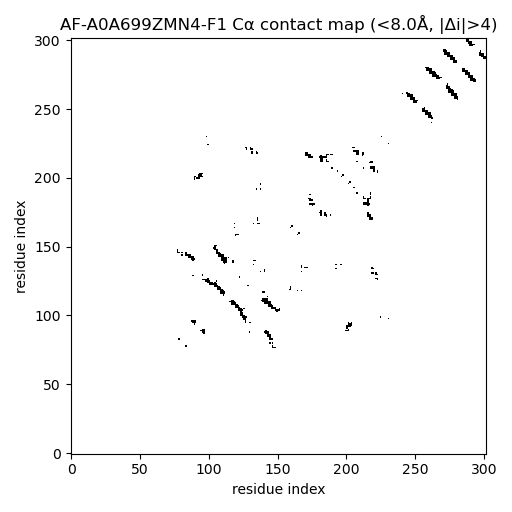C . GLY A 1 114 ? 0.474 -12.912 8.524 1.00 95.50 114 GLY A C 1
ATOM 834 O O . GLY A 1 114 ? 0.923 -13.732 9.317 1.00 95.50 114 GLY A O 1
ATOM 835 N N . GLN A 1 115 ? 0.871 -11.632 8.533 1.00 94.56 115 GLN A N 1
ATOM 836 C CA . GLN A 1 115 ? 1.831 -11.044 9.485 1.00 94.56 115 GLN A CA 1
ATOM 837 C C . GLN A 1 115 ? 3.195 -11.762 9.544 1.00 94.56 115 GLN A C 1
ATOM 839 O O . GLN A 1 115 ? 3.936 -11.661 10.522 1.00 94.56 115 GLN A O 1
ATOM 844 N N . LYS A 1 116 ? 3.571 -12.469 8.474 1.00 94.19 116 LYS A N 1
ATOM 845 C CA . LYS A 1 116 ? 4.894 -13.084 8.332 1.00 94.19 116 LYS A CA 1
ATOM 846 C C . LYS A 1 116 ? 5.899 -12.030 7.884 1.00 94.19 116 LYS A C 1
ATOM 848 O O . LYS A 1 116 ? 5.607 -11.278 6.961 1.00 94.19 116 LYS A O 1
ATOM 853 N N . LEU A 1 117 ? 7.074 -11.982 8.512 1.00 93.25 117 LEU A N 1
ATOM 854 C CA . LEU A 1 117 ? 8.152 -11.074 8.115 1.00 93.25 117 LEU A CA 1
ATOM 855 C C . LEU A 1 117 ? 8.650 -11.433 6.708 1.00 93.25 117 LEU A C 1
ATOM 857 O O . LEU A 1 117 ? 9.080 -12.564 6.479 1.00 93.25 117 LEU A O 1
ATOM 861 N N . GLN A 1 118 ? 8.600 -10.467 5.791 1.00 93.81 118 GLN A N 1
ATOM 862 C CA . GLN A 1 118 ? 8.949 -10.663 4.383 1.00 93.81 118 GLN A CA 1
ATOM 863 C C . GLN A 1 118 ? 10.141 -9.837 3.915 1.00 93.81 118 GLN A C 1
ATOM 865 O O . GLN A 1 118 ? 10.756 -10.229 2.932 1.00 93.81 118 GLN A O 1
ATOM 870 N N . TYR A 1 119 ? 10.440 -8.692 4.538 1.00 93.19 119 TYR A N 1
ATOM 871 C CA . TYR A 1 119 ? 11.561 -7.825 4.154 1.00 93.19 119 TYR A CA 1
ATOM 872 C C . TYR A 1 119 ? 11.955 -6.884 5.299 1.00 93.19 119 TYR A C 1
ATOM 874 O O . TYR A 1 119 ? 11.093 -6.445 6.054 1.00 93.19 119 TYR A O 1
ATOM 882 N N . ILE A 1 120 ? 13.247 -6.564 5.425 1.00 91.88 120 ILE A N 1
ATOM 883 C CA . ILE A 1 120 ? 13.761 -5.519 6.323 1.00 91.88 120 ILE A CA 1
ATOM 884 C C . ILE A 1 120 ? 14.621 -4.580 5.486 1.00 91.88 120 ILE A C 1
ATOM 886 O O . ILE A 1 120 ? 15.519 -5.029 4.773 1.00 91.88 120 ILE A O 1
ATOM 89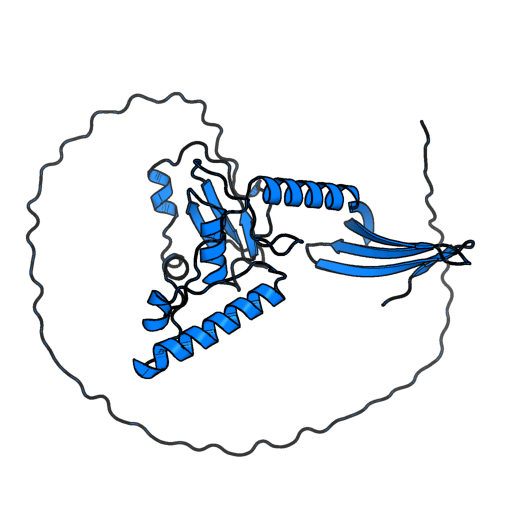0 N N . GLY A 1 121 ? 14.352 -3.283 5.586 1.00 90.31 121 GLY A N 1
ATOM 891 C CA . GLY A 1 121 ? 15.051 -2.257 4.830 1.00 90.31 121 GLY A CA 1
ATOM 892 C C . GLY A 1 121 ? 15.341 -1.014 5.655 1.00 90.31 121 GLY A C 1
ATOM 893 O O . GLY A 1 121 ? 14.863 -0.838 6.777 1.00 90.31 121 GLY A O 1
ATOM 894 N N . PHE A 1 122 ? 16.141 -0.136 5.062 1.00 89.56 122 PHE A N 1
ATOM 895 C CA . PHE A 1 122 ? 16.368 1.212 5.559 1.00 89.56 122 PHE A CA 1
ATOM 896 C C . PHE A 1 122 ? 16.089 2.209 4.437 1.00 89.56 122 PHE A C 1
ATOM 898 O O . PHE A 1 122 ? 16.414 1.952 3.278 1.00 89.56 122 PHE A O 1
ATOM 905 N N . SER A 1 123 ? 15.474 3.341 4.762 1.00 90.00 123 SER A N 1
ATOM 906 C CA . SER A 1 123 ? 15.234 4.404 3.786 1.00 90.00 123 SER A CA 1
ATOM 907 C C . SER A 1 123 ? 15.146 5.771 4.444 1.00 90.00 123 SER A C 1
ATOM 909 O O . SER A 1 123 ? 14.661 5.907 5.561 1.00 90.00 123 SER A O 1
ATOM 911 N N . GLN A 1 124 ? 15.601 6.798 3.729 1.00 89.00 124 GLN A N 1
ATOM 912 C CA . GLN A 1 124 ? 15.376 8.197 4.098 1.00 89.00 124 GLN A CA 1
ATOM 913 C C . GLN A 1 124 ? 13.977 8.677 3.695 1.00 89.00 124 GLN A C 1
ATOM 915 O O . GLN A 1 124 ? 13.409 9.529 4.366 1.00 89.00 124 GLN A O 1
ATOM 920 N N . ASN A 1 125 ? 13.409 8.127 2.617 1.00 89.50 125 ASN A N 1
ATOM 921 C CA . ASN A 1 125 ? 12.085 8.490 2.124 1.00 89.50 125 ASN A CA 1
ATOM 922 C C . ASN A 1 125 ? 11.165 7.271 2.192 1.00 89.50 125 ASN A C 1
ATOM 924 O O . ASN A 1 125 ? 11.045 6.496 1.240 1.00 89.50 125 ASN A O 1
ATOM 928 N N . MET A 1 126 ? 10.532 7.107 3.354 1.00 90.19 126 MET A N 1
ATOM 929 C CA . MET A 1 126 ? 9.718 5.933 3.655 1.00 90.19 126 MET A CA 1
ATOM 930 C C . MET A 1 126 ? 8.573 5.754 2.657 1.00 90.19 126 MET A C 1
ATOM 932 O O . MET A 1 126 ? 8.389 4.656 2.141 1.00 90.19 126 MET A O 1
ATOM 936 N N . ARG A 1 127 ? 7.843 6.829 2.335 1.00 91.31 127 ARG A N 1
ATOM 937 C CA . ARG A 1 127 ? 6.692 6.771 1.425 1.00 91.31 127 ARG A CA 1
ATOM 938 C C . ARG A 1 127 ? 7.081 6.218 0.061 1.00 91.31 127 ARG A C 1
ATOM 940 O O . ARG A 1 127 ? 6.475 5.263 -0.416 1.00 91.31 127 ARG A O 1
ATOM 947 N N . ASN A 1 128 ? 8.118 6.794 -0.546 1.00 92.81 128 ASN A N 1
ATOM 948 C CA . ASN A 1 128 ? 8.567 6.373 -1.868 1.00 92.81 128 ASN A CA 1
ATOM 949 C C . ASN A 1 128 ? 9.128 4.953 -1.843 1.00 92.81 128 ASN A C 1
ATOM 951 O O . ASN A 1 128 ? 8.844 4.178 -2.747 1.00 92.81 128 ASN A O 1
ATOM 955 N N . THR A 1 129 ? 9.850 4.570 -0.790 1.00 93.81 129 THR A N 1
ATOM 956 C CA . THR A 1 129 ? 10.348 3.198 -0.664 1.00 93.81 129 THR A CA 1
ATOM 957 C C . THR A 1 129 ? 9.226 2.182 -0.485 1.00 93.81 129 THR A C 1
ATOM 959 O O . THR A 1 129 ? 9.229 1.167 -1.176 1.00 93.81 129 THR A O 1
ATOM 962 N N . LEU A 1 130 ? 8.246 2.446 0.381 1.00 94.56 130 LEU A N 1
ATOM 963 C CA . LEU A 1 130 ? 7.087 1.568 0.543 1.00 94.56 130 LEU A CA 1
ATOM 964 C C . LEU A 1 130 ? 6.290 1.468 -0.755 1.00 94.56 130 LEU A C 1
ATOM 966 O O . LEU A 1 130 ? 5.902 0.370 -1.135 1.00 94.56 130 LEU A O 1
ATOM 970 N N . ARG A 1 131 ? 6.122 2.577 -1.477 1.00 95.25 131 ARG A N 1
ATOM 971 C CA . ARG A 1 131 ? 5.483 2.605 -2.794 1.00 95.25 131 ARG A CA 1
ATOM 972 C C . ARG A 1 131 ? 6.241 1.750 -3.814 1.00 95.25 131 ARG A C 1
ATOM 974 O O . ARG A 1 131 ? 5.639 0.903 -4.464 1.00 95.25 131 ARG A O 1
ATOM 981 N N . THR A 1 132 ? 7.562 1.890 -3.911 1.00 95.44 132 THR A N 1
ATOM 982 C CA . THR A 1 132 ? 8.388 1.047 -4.789 1.00 95.44 132 THR A CA 1
ATOM 983 C C . THR A 1 132 ? 8.268 -0.436 -4.425 1.00 95.44 132 THR A C 1
ATOM 985 O O . THR A 1 132 ? 8.071 -1.268 -5.307 1.00 95.44 132 THR A O 1
ATOM 988 N N . LEU A 1 133 ? 8.339 -0.786 -3.138 1.00 95.62 133 LEU A N 1
ATOM 989 C CA . LEU A 1 133 ? 8.244 -2.179 -2.682 1.00 95.62 133 LEU A CA 1
ATOM 990 C C . LEU A 1 133 ? 6.845 -2.763 -2.917 1.00 95.62 133 LEU A C 1
ATOM 992 O O . LEU A 1 133 ? 6.722 -3.912 -3.340 1.00 95.62 133 LEU A O 1
ATOM 996 N N . LEU A 1 134 ? 5.806 -1.956 -2.713 1.00 95.94 134 LEU A N 1
ATOM 997 C CA . LEU A 1 134 ? 4.419 -2.320 -2.963 1.00 95.94 134 LEU A CA 1
ATOM 998 C C . LEU A 1 134 ? 4.154 -2.547 -4.459 1.00 95.94 134 LEU A C 1
ATOM 1000 O O . LEU A 1 134 ? 3.485 -3.512 -4.806 1.00 95.94 134 LEU A O 1
ATOM 1004 N N . GLY A 1 135 ? 4.728 -1.724 -5.342 1.00 95.56 135 GLY A N 1
ATOM 1005 C CA . GLY A 1 135 ? 4.648 -1.925 -6.792 1.00 95.56 135 GLY A CA 1
ATOM 1006 C C . GLY A 1 135 ? 5.421 -3.153 -7.287 1.00 95.56 135 GLY A C 1
ATOM 1007 O O . GLY A 1 135 ? 5.071 -3.715 -8.319 1.00 95.56 135 GLY A O 1
ATOM 1008 N N . ARG A 1 136 ? 6.453 -3.594 -6.554 1.00 95.94 136 ARG A N 1
ATOM 1009 C CA . ARG A 1 136 ? 7.241 -4.789 -6.900 1.00 95.94 136 ARG A CA 1
ATOM 1010 C C . ARG A 1 136 ? 6.596 -6.097 -6.443 1.00 95.94 136 ARG A C 1
ATOM 1012 O O . ARG A 1 136 ? 6.734 -7.109 -7.127 1.00 95.94 136 ARG A O 1
ATOM 1019 N N . ARG A 1 137 ? 5.959 -6.098 -5.267 1.00 95.62 137 ARG A N 1
ATOM 1020 C CA . ARG A 1 137 ? 5.347 -7.278 -4.626 1.00 95.62 137 ARG A CA 1
ATOM 1021 C C . ARG A 1 137 ? 4.039 -6.891 -3.941 1.00 95.62 137 ARG A C 1
ATOM 1023 O O . ARG A 1 137 ? 3.964 -6.783 -2.711 1.00 95.62 137 ARG A O 1
ATOM 1030 N N . THR A 1 138 ? 3.003 -6.677 -4.744 1.00 95.62 138 THR A N 1
ATOM 1031 C CA . THR A 1 138 ? 1.651 -6.330 -4.280 1.00 95.62 138 THR A CA 1
ATOM 1032 C C . THR A 1 138 ? 1.052 -7.405 -3.380 1.00 95.62 138 THR A C 1
ATOM 1034 O O . THR A 1 138 ? 0.216 -7.099 -2.539 1.00 95.62 138 THR A O 1
ATOM 1037 N N . GLU A 1 139 ? 1.482 -8.652 -3.516 1.00 95.12 139 GLU A N 1
ATOM 1038 C CA . GLU A 1 139 ? 0.953 -9.803 -2.795 1.00 95.12 139 GLU A CA 1
ATOM 1039 C C . GLU A 1 139 ? 1.603 -10.032 -1.424 1.00 95.12 139 GLU A C 1
ATOM 1041 O O . GLU A 1 139 ? 1.007 -10.687 -0.582 1.00 95.12 139 GLU A O 1
ATOM 1046 N N . LYS A 1 140 ? 2.804 -9.487 -1.177 1.00 95.88 140 LYS A N 1
ATOM 1047 C CA . LYS A 1 140 ? 3.567 -9.724 0.071 1.00 95.88 140 LYS A CA 1
ATOM 1048 C C . LYS A 1 140 ? 3.686 -8.504 0.974 1.00 95.88 140 LYS A C 1
ATOM 1050 O O . LYS A 1 140 ? 4.120 -8.629 2.116 1.00 95.88 140 LYS A O 1
ATOM 1055 N N . ALA A 1 141 ? 3.369 -7.316 0.467 1.00 95.88 141 ALA A N 1
ATOM 1056 C CA . ALA A 1 141 ? 3.520 -6.061 1.194 1.00 95.88 141 ALA A CA 1
ATOM 1057 C C . ALA A 1 141 ? 2.167 -5.586 1.745 1.00 95.88 141 ALA A C 1
ATOM 1059 O O . ALA A 1 141 ? 1.490 -4.766 1.122 1.00 95.88 141 ALA A O 1
ATOM 1060 N N . HIS A 1 142 ? 1.755 -6.095 2.909 1.00 95.62 142 HIS A N 1
ATOM 1061 C CA . HIS A 1 142 ? 0.483 -5.722 3.544 1.00 95.62 142 HIS A CA 1
ATOM 1062 C C . HIS A 1 142 ? 0.658 -4.735 4.691 1.00 95.62 142 HIS A C 1
ATOM 1064 O O . HIS A 1 142 ? 0.031 -3.672 4.699 1.00 95.62 142 HIS A O 1
ATOM 1070 N N . TYR A 1 143 ? 1.538 -5.077 5.625 1.00 96.00 143 TYR A N 1
ATOM 1071 C CA . TYR A 1 143 ? 1.793 -4.294 6.823 1.00 96.00 143 TYR A CA 1
ATOM 1072 C C . TYR A 1 143 ? 3.260 -3.903 6.891 1.00 96.00 143 TYR A C 1
ATOM 1074 O O . TYR A 1 143 ? 4.127 -4.560 6.311 1.00 96.00 143 TYR A O 1
ATOM 1082 N N . PHE A 1 144 ? 3.549 -2.852 7.640 1.00 95.56 144 PHE A N 1
ATOM 1083 C CA . PHE A 1 144 ? 4.905 -2.489 7.996 1.00 95.56 144 PHE A CA 1
ATOM 1084 C C . PHE A 1 144 ? 5.006 -2.175 9.489 1.00 95.56 144 PHE A C 1
ATOM 1086 O O . PHE A 1 144 ? 4.036 -1.774 10.134 1.00 95.56 144 PHE A O 1
ATOM 1093 N N . ARG A 1 145 ? 6.201 -2.379 10.038 1.00 93.62 145 ARG A N 1
ATOM 1094 C CA . ARG A 1 145 ? 6.603 -1.911 11.366 1.00 93.62 145 ARG A CA 1
ATOM 1095 C C . ARG A 1 145 ? 7.813 -1.014 11.200 1.00 93.62 145 ARG A C 1
ATOM 1097 O O . ARG A 1 145 ? 8.734 -1.361 10.461 1.00 93.62 145 ARG A O 1
ATOM 1104 N N . GLN A 1 146 ? 7.824 0.112 11.898 1.00 88.75 146 GLN A N 1
ATOM 1105 C CA . GLN A 1 146 ? 8.949 1.040 11.892 1.00 88.75 146 GLN A CA 1
ATOM 1106 C C . GLN A 1 146 ? 9.447 1.255 13.325 1.00 88.75 146 GLN A C 1
ATOM 1108 O O . GLN A 1 146 ? 8.787 1.936 14.108 1.00 88.75 146 GLN A O 1
ATOM 1113 N N . PRO A 1 147 ? 10.587 0.671 13.723 1.00 80.38 147 PRO A N 1
ATOM 1114 C CA . PRO A 1 147 ? 11.285 1.160 14.899 1.00 80.38 147 PRO A CA 1
ATOM 1115 C C . PRO A 1 147 ? 11.762 2.590 14.642 1.00 80.38 147 PRO A C 1
ATOM 1117 O O . PRO A 1 147 ? 12.342 2.896 13.595 1.00 80.38 147 PRO A O 1
ATOM 1120 N N . TRP A 1 148 ? 11.551 3.468 15.620 1.00 70.12 148 TRP A N 1
ATOM 1121 C CA . TRP A 1 148 ? 12.239 4.749 15.633 1.00 70.12 148 TRP A CA 1
ATOM 1122 C C . TRP A 1 148 ? 13.745 4.492 15.712 1.00 70.12 148 TRP A C 1
ATOM 1124 O O . TRP A 1 148 ? 14.219 3.809 16.619 1.00 70.12 148 TRP A O 1
ATOM 1134 N N . CYS A 1 149 ? 14.500 5.030 14.758 1.00 67.38 149 CYS A N 1
ATOM 1135 C CA . CYS A 1 149 ? 15.953 4.961 14.771 1.00 67.38 149 CYS A CA 1
ATOM 1136 C C . CYS A 1 149 ? 16.504 6.372 14.576 1.00 67.38 149 CYS A C 1
ATOM 1138 O O . CYS A 1 149 ? 16.314 6.980 13.525 1.00 67.38 149 CYS A O 1
ATOM 1140 N N . ALA A 1 150 ? 17.153 6.915 15.608 1.00 63.50 150 ALA A N 1
ATOM 1141 C CA . ALA A 1 150 ? 17.716 8.264 15.562 1.00 63.50 150 ALA A CA 1
ATOM 1142 C C . ALA A 1 150 ? 18.979 8.345 14.684 1.00 63.50 150 ALA A C 1
ATOM 1144 O O . ALA A 1 150 ? 19.271 9.402 14.126 1.00 63.50 150 ALA A O 1
ATOM 1145 N N . SER A 1 151 ? 19.718 7.241 14.534 1.00 71.38 151 SER A N 1
ATOM 1146 C CA . SER A 1 151 ? 20.938 7.180 13.728 1.00 71.38 151 SER A CA 1
ATOM 1147 C C . SER A 1 151 ? 21.144 5.789 13.123 1.00 71.38 151 SER A C 1
ATOM 1149 O O . SER A 1 151 ? 21.101 4.768 13.804 1.00 71.38 151 SER A O 1
ATOM 1151 N N . VAL A 1 152 ? 21.385 5.738 11.810 1.00 67.25 152 VAL A N 1
ATOM 1152 C CA . VAL A 1 152 ? 21.703 4.482 11.118 1.00 67.25 152 VAL A CA 1
ATOM 1153 C C . VAL A 1 152 ? 23.159 4.134 11.395 1.00 67.25 152 VAL A C 1
ATOM 1155 O O . VAL A 1 152 ? 24.068 4.744 10.835 1.00 67.25 152 VAL A O 1
ATOM 1158 N N . THR A 1 153 ? 23.394 3.139 12.245 1.00 69.94 153 THR A N 1
ATOM 1159 C CA . THR A 1 153 ? 24.736 2.589 12.444 1.00 69.94 153 THR A CA 1
ATOM 1160 C C . THR A 1 153 ? 25.141 1.710 11.247 1.00 69.94 153 THR A C 1
ATOM 1162 O O . THR A 1 153 ? 24.315 0.960 10.715 1.00 69.94 153 THR A O 1
ATOM 1165 N N . PRO A 1 154 ? 26.414 1.746 10.800 1.00 70.06 154 PRO A N 1
ATOM 1166 C CA . PRO A 1 154 ? 26.884 0.979 9.639 1.00 70.06 154 PRO A CA 1
ATOM 1167 C C . PRO A 1 154 ? 26.634 -0.535 9.740 1.00 70.06 154 PRO A C 1
ATOM 1169 O O . PRO A 1 154 ? 26.378 -1.186 8.727 1.00 70.06 154 PRO A O 1
ATOM 1172 N N . GLY A 1 155 ? 26.648 -1.091 10.958 1.00 67.00 155 GLY A N 1
ATOM 1173 C CA . GLY A 1 155 ? 26.432 -2.520 11.211 1.00 67.00 155 GLY A CA 1
ATOM 1174 C C . GLY A 1 155 ? 25.040 -3.028 10.824 1.00 67.00 155 GLY A C 1
ATOM 1175 O O . GLY A 1 155 ? 24.884 -4.205 10.495 1.00 67.00 155 GLY A O 1
ATOM 1176 N N . LEU A 1 156 ? 24.037 -2.146 10.770 1.00 66.75 156 LEU A N 1
ATOM 1177 C CA . LEU A 1 156 ? 22.674 -2.528 10.408 1.00 66.75 156 LEU A CA 1
ATOM 1178 C C . LEU A 1 156 ? 22.541 -2.893 8.920 1.00 66.75 156 LEU A C 1
ATOM 1180 O O . LEU A 1 156 ? 21.687 -3.700 8.554 1.00 66.75 156 LEU A O 1
ATOM 1184 N N . ARG A 1 157 ? 23.437 -2.392 8.055 1.00 66.00 157 ARG A N 1
ATOM 1185 C CA . ARG A 1 157 ? 23.436 -2.731 6.620 1.00 66.00 157 ARG A CA 1
ATOM 1186 C C . ARG A 1 157 ? 23.644 -4.223 6.363 1.00 66.00 157 ARG A C 1
ATOM 1188 O O . ARG A 1 157 ? 23.146 -4.735 5.367 1.00 66.00 157 ARG A O 1
ATOM 1195 N N . ARG A 1 158 ? 24.318 -4.936 7.275 1.00 65.44 158 ARG A N 1
ATOM 1196 C CA . ARG A 1 158 ? 24.557 -6.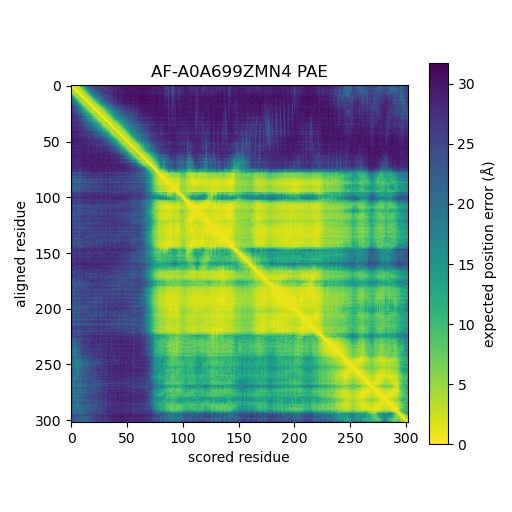383 7.159 1.00 65.44 158 ARG A CA 1
ATOM 1197 C C . ARG A 1 158 ? 23.271 -7.211 7.282 1.00 65.44 158 ARG A C 1
ATOM 1199 O O . ARG A 1 158 ? 23.195 -8.293 6.715 1.00 65.44 158 ARG A O 1
ATOM 1206 N N . TRP A 1 159 ? 22.261 -6.696 7.982 1.00 60.03 159 TRP A N 1
ATOM 1207 C CA . TRP A 1 159 ? 20.981 -7.380 8.206 1.00 60.03 159 TRP A CA 1
ATOM 1208 C C . TRP A 1 159 ? 19.990 -7.201 7.048 1.00 60.03 159 TRP A C 1
ATOM 1210 O O . TRP A 1 159 ? 19.031 -7.956 6.937 1.00 60.03 159 TRP A O 1
ATOM 1220 N N . ALA A 1 160 ? 20.228 -6.226 6.166 1.00 59.09 160 ALA A N 1
ATOM 1221 C CA . ALA A 1 160 ? 19.311 -5.850 5.089 1.00 59.09 160 ALA A CA 1
ATOM 1222 C C . ALA A 1 160 ? 19.418 -6.724 3.821 1.00 59.09 160 ALA A C 1
ATOM 1224 O O . ALA A 1 160 ? 18.709 -6.477 2.845 1.00 59.09 160 ALA A O 1
ATOM 1225 N N . ALA A 1 161 ? 20.298 -7.730 3.801 1.00 63.00 161 ALA A N 1
ATOM 1226 C CA . ALA A 1 161 ? 20.539 -8.554 2.614 1.00 63.00 161 ALA A CA 1
ATOM 1227 C C . ALA A 1 161 ? 20.552 -10.067 2.903 1.00 63.00 161 ALA A C 1
ATOM 1229 O O . ALA A 1 161 ? 21.529 -10.746 2.578 1.00 63.00 161 ALA A O 1
ATOM 1230 N N . PRO A 1 162 ? 19.488 -10.644 3.495 1.00 65.75 162 PRO A N 1
ATOM 1231 C CA . PRO A 1 162 ? 19.311 -12.085 3.408 1.00 65.75 162 PRO A CA 1
ATOM 1232 C C . PRO A 1 162 ? 19.216 -12.500 1.925 1.00 65.75 162 PRO A C 1
ATOM 1234 O O . PRO A 1 162 ? 18.742 -11.718 1.101 1.00 65.75 162 PRO A O 1
ATOM 1237 N N . PRO A 1 163 ? 19.625 -13.723 1.551 1.00 67.12 163 PRO A N 1
ATOM 1238 C CA . PRO A 1 163 ? 19.715 -14.151 0.148 1.00 67.12 163 PRO A CA 1
ATOM 1239 C C . PRO A 1 163 ? 18.386 -14.067 -0.627 1.00 67.12 163 PRO A C 1
ATOM 1241 O O . PRO A 1 163 ? 18.385 -13.955 -1.849 1.00 67.12 163 PRO A O 1
ATOM 1244 N N . TRP A 1 164 ? 17.246 -14.063 0.070 1.00 69.12 164 TRP A N 1
ATOM 1245 C CA . TRP A 1 164 ? 15.919 -13.881 -0.526 1.00 69.12 164 TRP A CA 1
ATOM 1246 C C . TRP A 1 164 ? 15.527 -12.406 -0.762 1.00 69.12 164 TRP A C 1
ATOM 1248 O O . TRP A 1 164 ? 14.523 -12.139 -1.424 1.00 69.12 164 TRP A O 1
ATOM 1258 N N . ALA A 1 165 ? 16.296 -11.433 -0.258 1.00 74.44 165 ALA A N 1
ATOM 1259 C CA . ALA A 1 165 ? 16.024 -10.000 -0.415 1.00 74.44 165 ALA A CA 1
ATOM 1260 C C . ALA A 1 165 ? 16.230 -9.496 -1.851 1.00 74.44 165 ALA A C 1
ATOM 1262 O O . ALA A 1 165 ? 15.695 -8.448 -2.213 1.00 74.44 165 ALA A O 1
ATOM 1263 N N . THR A 1 166 ? 16.945 -10.249 -2.689 1.00 81.06 166 THR A N 1
ATOM 1264 C CA . THR A 1 166 ? 17.199 -9.918 -4.100 1.00 81.06 166 THR A CA 1
ATOM 1265 C C . THR A 1 166 ? 15.899 -9.656 -4.865 1.00 81.06 166 THR A C 1
ATOM 1267 O O . THR A 1 166 ? 15.801 -8.694 -5.623 1.00 81.06 166 THR A O 1
ATOM 1270 N N . ASN A 1 167 ? 14.849 -10.428 -4.562 1.00 86.38 167 ASN A N 1
ATOM 1271 C CA . ASN A 1 167 ? 13.541 -10.319 -5.214 1.00 86.38 167 ASN A CA 1
ATOM 1272 C C . ASN A 1 167 ? 12.784 -9.024 -4.887 1.00 86.38 167 ASN A C 1
ATOM 1274 O O . ASN A 1 167 ? 11.821 -8.707 -5.586 1.00 86.38 167 ASN A O 1
ATOM 1278 N N . TRP A 1 168 ? 13.172 -8.323 -3.817 1.00 90.06 168 TRP A N 1
ATOM 1279 C CA . TRP A 1 168 ? 12.610 -7.033 -3.405 1.00 90.06 168 TRP A CA 1
ATOM 1280 C C . TRP A 1 168 ? 13.391 -5.853 -3.981 1.00 90.06 168 TRP A C 1
ATOM 1282 O O . TRP A 1 168 ? 12.839 -4.766 -4.144 1.00 90.06 168 TRP A O 1
ATOM 1292 N N . GLN A 1 169 ? 14.676 -6.057 -4.282 1.00 89.06 169 GLN A N 1
ATOM 1293 C CA . GLN A 1 169 ? 15.570 -5.022 -4.801 1.00 89.06 169 GLN A CA 1
ATOM 1294 C C . GLN A 1 169 ? 15.484 -4.876 -6.320 1.00 89.06 169 GLN A C 1
ATOM 1296 O O . GLN A 1 169 ? 15.712 -3.776 -6.824 1.00 89.06 169 GLN A O 1
ATOM 1301 N N . GLN A 1 170 ? 15.123 -5.944 -7.028 1.00 91.81 170 GLN A N 1
ATOM 1302 C CA . GLN A 1 170 ? 14.959 -5.916 -8.474 1.00 91.81 170 GLN A CA 1
ATOM 1303 C C . GLN A 1 170 ? 13.557 -5.427 -8.874 1.00 91.81 170 GLN A C 1
ATOM 1305 O O . GLN A 1 170 ? 12.575 -5.769 -8.205 1.00 91.81 170 GLN A O 1
ATOM 1310 N N . PRO A 1 171 ? 13.451 -4.621 -9.943 1.00 94.00 171 PRO A N 1
ATOM 1311 C CA . PRO A 1 171 ? 12.166 -4.283 -10.542 1.00 94.00 171 PRO A CA 1
ATOM 1312 C C . PRO A 1 171 ? 11.513 -5.530 -11.165 1.00 94.00 171 PRO A C 1
ATOM 1314 O O . PRO A 1 171 ? 12.165 -6.562 -11.345 1.00 94.00 171 PRO A O 1
ATOM 1317 N N . VAL A 1 172 ? 10.212 -5.467 -11.453 1.00 94.88 172 VAL A N 1
ATOM 1318 C CA . VAL A 1 172 ? 9.469 -6.650 -11.913 1.00 94.88 172 VAL A CA 1
ATOM 1319 C C . VAL A 1 172 ? 9.685 -6.834 -13.409 1.00 94.88 172 VAL A C 1
ATOM 1321 O O . VAL A 1 172 ? 9.318 -5.970 -14.199 1.00 94.88 172 VAL A O 1
ATOM 1324 N N . ASP A 1 173 ? 10.285 -7.953 -13.798 1.00 94.75 173 ASP A N 1
ATOM 1325 C CA . ASP A 1 173 ? 10.438 -8.331 -15.202 1.00 94.75 173 ASP A CA 1
ATOM 1326 C C . ASP A 1 173 ? 9.131 -8.940 -15.729 1.00 94.75 173 ASP A C 1
ATOM 1328 O O . ASP A 1 173 ? 8.561 -9.837 -15.103 1.00 94.75 173 ASP A O 1
ATOM 1332 N N . ALA A 1 174 ? 8.658 -8.458 -16.881 1.00 94.31 174 ALA A N 1
ATOM 1333 C CA . ALA A 1 174 ? 7.495 -9.017 -17.564 1.00 94.31 174 ALA A CA 1
ATOM 1334 C C . ALA A 1 174 ? 7.795 -10.358 -18.261 1.00 94.31 174 ALA A C 1
ATOM 1336 O O . ALA A 1 174 ? 6.869 -11.047 -18.686 1.00 94.31 174 ALA A O 1
ATOM 1337 N N . GLY A 1 175 ? 9.072 -10.743 -18.386 1.00 92.50 175 GLY A N 1
ATOM 1338 C CA . GLY A 1 175 ? 9.484 -12.049 -18.908 1.00 92.50 175 GLY A CA 1
ATOM 1339 C C . GLY A 1 175 ? 9.351 -12.189 -20.427 1.00 92.50 175 GLY A C 1
ATOM 1340 O O . GLY A 1 175 ? 9.286 -13.300 -20.954 1.00 92.50 175 GLY A O 1
ATOM 1341 N N . ALA A 1 176 ? 9.295 -11.076 -21.161 1.00 91.88 176 ALA A N 1
ATOM 1342 C CA . ALA A 1 176 ? 9.171 -11.096 -22.614 1.00 91.88 176 ALA A CA 1
ATOM 1343 C C . ALA A 1 176 ? 10.487 -11.491 -23.304 1.00 91.88 176 ALA A C 1
ATOM 1345 O O . ALA A 1 176 ? 11.524 -10.845 -23.142 1.00 91.88 176 ALA A O 1
ATOM 1346 N N . ILE A 1 177 ? 10.414 -12.516 -24.157 1.00 86.44 177 ILE A N 1
ATOM 1347 C CA . ILE A 1 177 ? 11.579 -13.081 -24.857 1.00 86.44 177 ILE A CA 1
ATOM 1348 C C . ILE A 1 177 ? 12.037 -12.183 -26.021 1.00 86.44 177 ILE A C 1
ATOM 1350 O O . ILE A 1 177 ? 13.230 -12.070 -26.294 1.00 86.44 177 ILE A O 1
ATOM 1354 N N . SER A 1 178 ? 11.108 -11.522 -26.722 1.00 93.56 178 SER A N 1
ATOM 1355 C CA . SER A 1 178 ? 11.422 -10.732 -27.921 1.00 93.56 178 SER A CA 1
ATOM 1356 C C . SER A 1 178 ? 11.530 -9.236 -27.624 1.00 93.56 178 SER A C 1
ATOM 1358 O O . SER A 1 178 ? 10.696 -8.670 -26.921 1.00 93.56 178 SER A O 1
ATOM 1360 N N . ALA A 1 179 ? 12.511 -8.558 -28.232 1.00 88.06 179 ALA A N 1
ATOM 1361 C CA . ALA A 1 179 ? 12.689 -7.109 -28.085 1.00 88.06 179 ALA A CA 1
ATOM 1362 C C . ALA A 1 179 ? 11.438 -6.309 -28.498 1.00 88.06 179 ALA A C 1
ATOM 1364 O O . ALA A 1 179 ? 11.098 -5.319 -27.860 1.00 88.06 179 ALA A O 1
ATOM 1365 N N . ARG A 1 180 ? 10.711 -6.785 -29.519 1.00 91.31 180 ARG A N 1
ATOM 1366 C CA . ARG A 1 180 ? 9.470 -6.163 -30.007 1.00 91.31 180 ARG A CA 1
ATOM 1367 C C . ARG A 1 180 ? 8.300 -6.304 -29.023 1.00 91.31 180 ARG A C 1
ATOM 1369 O O . ARG A 1 180 ? 7.426 -5.448 -29.017 1.00 91.31 180 ARG A O 1
ATOM 1376 N N . GLY A 1 181 ? 8.270 -7.371 -28.220 1.00 94.50 181 GLY A N 1
ATOM 1377 C CA . GLY A 1 181 ? 7.183 -7.661 -27.276 1.00 94.50 181 GLY A CA 1
ATOM 1378 C C . GLY A 1 181 ? 7.402 -7.132 -25.857 1.00 94.50 181 GLY A C 1
ATOM 1379 O O . GLY A 1 181 ? 6.449 -7.084 -25.084 1.00 94.50 181 GLY A O 1
ATOM 1380 N N . LYS A 1 182 ? 8.628 -6.716 -25.513 1.00 95.75 182 LYS A N 1
ATOM 1381 C CA . LYS A 1 182 ? 9.000 -6.264 -24.161 1.00 95.75 182 LYS A CA 1
ATOM 1382 C C . LYS A 1 182 ? 8.102 -5.161 -23.624 1.00 95.75 182 LYS A C 1
ATOM 1384 O O . LYS A 1 182 ? 7.556 -5.298 -22.533 1.00 95.75 182 LYS A O 1
ATOM 1389 N N . ARG A 1 183 ? 7.906 -4.109 -24.418 1.00 95.44 183 ARG A N 1
ATOM 1390 C CA . ARG A 1 183 ? 7.092 -2.966 -24.011 1.00 95.44 183 ARG A CA 1
ATOM 1391 C C . ARG A 1 183 ? 5.629 -3.348 -23.770 1.00 95.44 183 ARG A C 1
ATOM 1393 O O . ARG A 1 183 ? 5.087 -2.999 -22.731 1.00 95.44 183 ARG A O 1
ATOM 1400 N N . GLY A 1 184 ? 5.017 -4.102 -24.686 1.00 96.38 184 GLY A N 1
ATOM 1401 C CA . GLY A 1 184 ? 3.623 -4.539 -24.544 1.00 96.38 184 GLY A CA 1
ATOM 1402 C C . GLY A 1 184 ? 3.410 -5.429 -23.315 1.00 96.38 184 GLY A C 1
ATOM 1403 O O . GLY A 1 184 ? 2.491 -5.198 -22.538 1.00 96.38 184 GLY A O 1
ATOM 1404 N N . ALA A 1 185 ? 4.321 -6.377 -23.071 1.00 97.06 185 ALA A N 1
ATOM 1405 C CA . ALA A 1 185 ? 4.263 -7.222 -21.878 1.00 97.06 185 ALA A CA 1
ATOM 1406 C C . ALA A 1 185 ? 4.416 -6.411 -20.577 1.00 97.06 185 ALA A C 1
ATOM 1408 O O . ALA A 1 185 ? 3.717 -6.671 -19.598 1.00 97.06 185 ALA A O 1
ATOM 1409 N N . ALA A 1 186 ? 5.296 -5.403 -20.567 1.00 97.12 186 ALA A N 1
ATOM 1410 C CA . ALA A 1 186 ? 5.447 -4.494 -19.434 1.00 97.12 186 ALA A CA 1
ATOM 1411 C C . ALA A 1 186 ? 4.197 -3.619 -19.214 1.00 97.12 186 ALA A C 1
ATOM 1413 O O . ALA A 1 186 ? 3.809 -3.395 -18.069 1.00 97.12 186 ALA A O 1
ATOM 1414 N N . GLU A 1 187 ? 3.539 -3.153 -20.282 1.00 97.25 187 GLU A N 1
ATOM 1415 C CA . GLU A 1 187 ? 2.276 -2.400 -20.208 1.00 97.25 187 GLU A CA 1
ATOM 1416 C C . GLU A 1 187 ? 1.151 -3.233 -19.572 1.00 97.25 187 GLU A C 1
ATOM 1418 O O . GLU A 1 187 ? 0.450 -2.747 -18.679 1.00 97.25 187 GLU A O 1
ATOM 1423 N N . ASP A 1 188 ? 1.004 -4.495 -19.980 1.00 97.50 188 ASP A N 1
ATOM 1424 C CA . ASP A 1 188 ? -0.017 -5.393 -19.435 1.00 97.50 188 ASP A CA 1
ATOM 1425 C C . ASP A 1 188 ? 0.258 -5.760 -17.970 1.00 97.50 188 ASP A C 1
ATOM 1427 O O . ASP A 1 188 ? -0.653 -5.714 -17.138 1.00 97.50 188 ASP A O 1
ATOM 1431 N N . LEU A 1 189 ? 1.520 -6.035 -17.621 1.00 97.38 189 LEU A N 1
ATOM 1432 C CA . LEU A 1 189 ? 1.917 -6.299 -16.237 1.00 97.38 189 LEU A CA 1
ATOM 1433 C C . LEU A 1 189 ? 1.694 -5.071 -15.342 1.00 97.38 189 LEU A C 1
ATOM 1435 O O . LEU A 1 189 ? 1.172 -5.194 -14.234 1.00 97.38 189 LEU A O 1
ATOM 1439 N N . ALA A 1 190 ? 2.040 -3.872 -15.819 1.00 97.50 190 ALA A N 1
ATOM 1440 C CA . ALA A 1 190 ? 1.786 -2.637 -15.086 1.00 97.50 190 ALA A CA 1
ATOM 1441 C C . ALA A 1 190 ? 0.285 -2.438 -14.832 1.00 97.50 190 ALA A C 1
ATOM 1443 O O . ALA A 1 190 ? -0.108 -2.086 -13.718 1.00 97.50 190 ALA A O 1
ATOM 1444 N N . ARG A 1 191 ? -0.566 -2.725 -15.829 1.00 97.75 191 ARG A N 1
ATOM 1445 C CA . ARG A 1 191 ? -2.028 -2.675 -15.681 1.00 97.75 191 ARG A CA 1
ATOM 1446 C C . ARG A 1 191 ? -2.519 -3.664 -14.622 1.00 97.75 191 ARG A C 1
ATOM 1448 O O . ARG A 1 191 ? -3.304 -3.270 -13.761 1.00 97.75 191 ARG A O 1
ATOM 1455 N N . GLN A 1 192 ? -2.014 -4.897 -14.644 1.00 97.44 192 GLN A N 1
ATOM 1456 C CA . GLN A 1 192 ? -2.346 -5.926 -13.657 1.00 97.44 192 GLN A CA 1
ATOM 1457 C C . GLN A 1 192 ? -1.958 -5.500 -12.234 1.00 97.44 192 GLN A C 1
ATOM 1459 O O . GLN A 1 192 ? -2.752 -5.644 -11.305 1.00 97.44 192 GLN A O 1
ATOM 1464 N N . ILE A 1 193 ? -0.759 -4.937 -12.054 1.00 97.38 193 ILE A N 1
ATOM 1465 C CA . ILE A 1 193 ? -0.296 -4.441 -10.752 1.00 97.38 193 ILE A CA 1
ATOM 1466 C C . ILE A 1 193 ? -1.212 -3.318 -10.247 1.00 97.38 193 ILE A C 1
ATOM 1468 O O . ILE A 1 193 ? -1.636 -3.339 -9.093 1.00 97.38 193 ILE A O 1
ATOM 1472 N N . VAL A 1 194 ? -1.577 -2.360 -11.105 1.00 97.12 194 VAL A N 1
ATOM 1473 C CA . VAL A 1 194 ? -2.487 -1.262 -10.736 1.00 97.12 194 VAL A CA 1
ATOM 1474 C C . VAL A 1 194 ? -3.881 -1.776 -10.372 1.00 97.12 194 VAL A C 1
ATOM 1476 O O . VAL A 1 194 ? -4.484 -1.291 -9.417 1.00 97.12 194 VAL A O 1
ATOM 1479 N N . GLU A 1 195 ? -4.398 -2.771 -11.087 1.00 97.31 195 GLU A N 1
ATOM 1480 C CA . GLU A 1 195 ? -5.677 -3.404 -10.758 1.00 97.31 195 GLU A CA 1
ATOM 1481 C C . GLU A 1 195 ? -5.629 -4.109 -9.396 1.00 97.31 195 GLU A C 1
ATOM 1483 O O . GLU A 1 195 ? -6.514 -3.909 -8.564 1.00 97.31 195 GLU A O 1
ATOM 1488 N N . GLN A 1 196 ? -4.555 -4.847 -9.109 1.00 96.62 196 GLN A N 1
ATOM 1489 C CA . GLN A 1 196 ? -4.341 -5.459 -7.796 1.00 96.62 196 GLN A CA 1
ATOM 1490 C C . GLN A 1 196 ? -4.265 -4.423 -6.673 1.00 96.62 196 GLN A C 1
ATOM 1492 O O . GLN A 1 196 ? -4.850 -4.619 -5.607 1.00 96.62 196 GLN A O 1
ATOM 1497 N N . LEU A 1 197 ? -3.592 -3.297 -6.907 1.00 96.25 197 LEU A N 1
ATOM 1498 C CA . LEU A 1 197 ? -3.528 -2.196 -5.948 1.00 96.25 197 LEU A CA 1
ATOM 1499 C C . LEU A 1 197 ? -4.911 -1.592 -5.684 1.00 96.25 197 LEU A C 1
ATOM 1501 O O . LEU A 1 197 ? -5.259 -1.360 -4.526 1.00 96.25 197 LEU A O 1
ATOM 1505 N N . LYS A 1 198 ? -5.726 -1.406 -6.728 1.00 95.69 198 LYS A N 1
ATOM 1506 C CA . LYS A 1 198 ? -7.113 -0.933 -6.597 1.00 95.69 198 LYS A CA 1
ATOM 1507 C C . LYS A 1 198 ? -7.987 -1.918 -5.828 1.00 95.69 198 LYS A C 1
ATOM 1509 O O . LYS A 1 198 ? -8.730 -1.496 -4.947 1.00 95.69 198 LYS A O 1
ATOM 1514 N N . MET A 1 199 ? -7.857 -3.222 -6.087 1.00 94.44 199 MET A N 1
ATOM 1515 C CA . MET A 1 199 ? -8.553 -4.261 -5.312 1.00 94.44 199 MET A CA 1
ATOM 1516 C C . MET A 1 199 ? -8.168 -4.234 -3.828 1.00 94.44 199 MET A C 1
ATOM 1518 O O . MET A 1 199 ? -8.989 -4.537 -2.967 1.00 94.44 199 MET A O 1
ATOM 1522 N N . ARG A 1 200 ? -6.936 -3.820 -3.512 1.00 92.88 200 ARG A N 1
ATOM 1523 C CA . ARG A 1 200 ? -6.464 -3.604 -2.137 1.00 92.88 200 ARG A CA 1
ATOM 1524 C C . ARG A 1 200 ? -6.893 -2.264 -1.526 1.00 92.88 200 ARG A C 1
ATOM 1526 O O . ARG A 1 200 ? -6.497 -1.968 -0.401 1.00 92.88 200 ARG A O 1
ATOM 1533 N N . GLY A 1 201 ? -7.674 -1.461 -2.245 1.00 92.19 201 GLY A N 1
ATOM 1534 C CA . GLY A 1 201 ? -8.166 -0.163 -1.792 1.00 92.19 201 GLY A CA 1
ATOM 1535 C C . GLY A 1 201 ? -7.215 1.004 -2.048 1.00 92.19 201 GLY A C 1
ATOM 1536 O O . GLY A 1 201 ? -7.463 2.083 -1.526 1.00 92.19 201 GLY A O 1
ATOM 1537 N N . CYS A 1 202 ? -6.141 0.835 -2.830 1.00 94.44 202 CYS A N 1
ATOM 1538 C CA . CYS A 1 202 ? -5.272 1.951 -3.202 1.00 94.44 202 CYS A CA 1
ATOM 1539 C C . CYS A 1 202 ? -5.953 2.836 -4.258 1.00 94.44 202 CYS A C 1
ATOM 1541 O O . CYS A 1 202 ? -6.325 2.365 -5.334 1.00 94.44 202 CYS A O 1
ATOM 1543 N N . SER A 1 203 ? -6.101 4.119 -3.941 1.00 91.12 203 SER A N 1
ATOM 1544 C CA . SER A 1 203 ? -6.701 5.155 -4.791 1.00 91.12 203 SER A CA 1
ATOM 1545 C C . SER A 1 203 ? -5.653 6.082 -5.420 1.00 91.12 203 SER A C 1
ATOM 1547 O O . SER A 1 203 ? -5.988 6.899 -6.274 1.00 91.12 203 SER A O 1
ATOM 1549 N N . GLU A 1 204 ? -4.389 5.960 -5.004 1.00 90.31 204 GLU A N 1
ATOM 1550 C CA . GLU A 1 204 ? -3.278 6.780 -5.485 1.00 90.31 204 GLU A CA 1
ATOM 1551 C C . GLU A 1 204 ? -2.983 6.534 -6.977 1.00 90.31 204 GLU A C 1
ATOM 1553 O O . GLU A 1 204 ? -3.175 5.433 -7.492 1.00 90.31 204 GLU A O 1
ATOM 1558 N N . GLU A 1 205 ? -2.483 7.551 -7.683 1.00 92.56 205 GLU A N 1
ATOM 1559 C CA . GLU A 1 205 ? -2.057 7.419 -9.080 1.00 92.56 205 GLU A CA 1
ATOM 1560 C C . GLU A 1 205 ? -0.722 6.668 -9.171 1.00 92.56 205 GLU A C 1
ATOM 1562 O O . GLU A 1 205 ? 0.202 6.945 -8.404 1.00 92.56 205 GLU A O 1
ATOM 1567 N N . TRP A 1 206 ? -0.593 5.737 -10.121 1.00 95.62 206 TRP A N 1
ATOM 1568 C CA . TRP A 1 206 ? 0.620 4.951 -10.375 1.00 95.62 206 TRP A CA 1
ATOM 1569 C C . TRP A 1 206 ? 1.073 5.112 -11.819 1.00 95.62 206 TRP A C 1
ATOM 1571 O O . TRP A 1 206 ? 0.468 4.550 -12.727 1.00 95.62 206 TRP A O 1
ATOM 1581 N N . VAL A 1 207 ? 2.151 5.875 -12.014 1.00 95.94 207 VAL A N 1
ATOM 1582 C CA . VAL A 1 207 ? 2.735 6.146 -13.332 1.00 95.94 207 VAL A CA 1
ATOM 1583 C C . VAL A 1 207 ? 3.949 5.235 -13.547 1.00 95.94 207 VAL A C 1
ATOM 1585 O O . VAL A 1 207 ? 4.937 5.365 -12.814 1.00 95.94 207 VAL A O 1
ATOM 1588 N N . PRO A 1 208 ? 3.897 4.295 -14.506 1.00 96.69 208 PRO A N 1
ATOM 1589 C CA . PRO A 1 208 ? 5.047 3.477 -14.876 1.00 96.69 208 PRO A CA 1
ATOM 1590 C C . PRO A 1 208 ? 6.185 4.318 -15.475 1.00 96.69 208 PRO A C 1
ATOM 1592 O O . PRO A 1 208 ? 5.943 5.306 -16.167 1.00 96.69 208 PRO A O 1
ATOM 1595 N N . ASN A 1 209 ? 7.435 3.922 -15.235 1.00 96.31 209 ASN A N 1
ATOM 1596 C CA . ASN A 1 209 ? 8.601 4.591 -15.803 1.00 96.31 209 ASN A CA 1
ATOM 1597 C C . ASN A 1 209 ? 8.807 4.178 -17.279 1.00 96.31 209 ASN A C 1
ATOM 1599 O O . ASN A 1 209 ? 9.158 3.021 -17.526 1.00 96.31 209 ASN A O 1
ATOM 1603 N N . PRO A 1 210 ? 8.669 5.095 -18.259 1.00 95.81 210 PRO A N 1
ATOM 1604 C CA . PRO A 1 210 ? 8.735 4.747 -19.680 1.00 95.81 210 PRO A CA 1
ATOM 1605 C C . PRO A 1 210 ? 10.083 4.134 -20.086 1.00 95.81 210 PRO A C 1
ATOM 1607 O O . PRO A 1 210 ? 10.108 3.183 -20.863 1.00 95.81 210 PRO A O 1
ATOM 1610 N N . SER A 1 211 ? 11.193 4.601 -19.506 1.00 95.69 211 SER A N 1
ATOM 1611 C CA . SER A 1 211 ? 12.539 4.129 -19.859 1.00 95.69 211 SER A CA 1
ATOM 1612 C C . SER A 1 211 ? 12.786 2.668 -19.473 1.00 95.69 211 SER A C 1
ATOM 1614 O O . SER A 1 211 ? 13.570 1.978 -20.122 1.00 95.69 211 SER A O 1
ATOM 1616 N N . LEU A 1 212 ? 12.143 2.196 -18.400 1.00 95.06 212 LEU A N 1
ATOM 1617 C CA . LEU A 1 212 ? 12.244 0.805 -17.948 1.00 95.06 212 LEU A CA 1
ATOM 1618 C C . LEU A 1 212 ? 11.237 -0.091 -18.669 1.00 95.06 212 LEU A C 1
ATOM 1620 O O . LEU A 1 212 ? 11.544 -1.246 -18.966 1.00 95.06 212 LEU A O 1
ATOM 1624 N N . MET A 1 213 ? 10.084 0.460 -19.051 1.00 95.81 213 MET A N 1
ATOM 1625 C CA . MET A 1 213 ? 9.097 -0.269 -19.844 1.00 95.81 213 MET A CA 1
ATOM 1626 C C . MET A 1 213 ? 9.635 -0.687 -21.209 1.00 95.81 213 MET A C 1
ATOM 1628 O O . MET A 1 213 ? 9.374 -1.807 -21.644 1.00 95.81 213 MET A O 1
ATOM 1632 N N . ASP A 1 214 ? 10.444 0.154 -21.855 1.00 94.69 214 ASP A N 1
ATOM 1633 C CA . ASP A 1 214 ? 11.104 -0.206 -23.116 1.00 94.69 214 ASP A CA 1
ATOM 1634 C C . ASP A 1 214 ? 12.071 -1.396 -22.948 1.00 94.69 214 ASP A C 1
ATOM 1636 O O . ASP A 1 214 ? 12.305 -2.162 -23.885 1.00 94.69 214 ASP A O 1
ATOM 1640 N N . GLN A 1 215 ? 12.585 -1.615 -21.733 1.00 95.00 215 GLN A N 1
ATOM 1641 C CA . GLN A 1 215 ? 13.441 -2.755 -21.388 1.00 95.00 215 GLN A CA 1
ATOM 1642 C C . GLN A 1 215 ? 12.644 -4.019 -21.022 1.00 95.00 215 GLN A C 1
ATOM 1644 O O . GLN A 1 215 ? 13.246 -5.083 -20.861 1.00 95.00 215 GLN A O 1
ATOM 1649 N N . GLY A 1 216 ? 11.311 -3.933 -20.945 1.00 95.69 216 GLY A N 1
ATOM 1650 C CA . GLY A 1 216 ? 10.430 -5.019 -20.502 1.00 95.69 216 GLY A CA 1
ATOM 1651 C C . GLY A 1 216 ? 10.282 -5.112 -18.983 1.00 95.69 216 GLY A C 1
ATOM 1652 O O . GLY A 1 216 ? 9.820 -6.128 -18.471 1.00 95.69 216 GLY A O 1
ATOM 1653 N N . VAL A 1 217 ? 10.683 -4.064 -18.265 1.00 96.75 217 VAL A N 1
ATOM 1654 C CA . VAL A 1 217 ? 10.739 -4.030 -16.807 1.00 96.75 217 VAL A CA 1
ATOM 1655 C C . VAL A 1 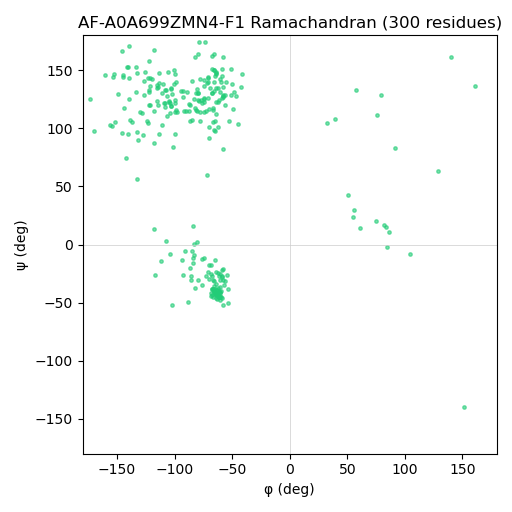217 ? 9.739 -3.006 -16.279 1.00 96.75 217 VAL A C 1
ATOM 1657 O O . VAL A 1 217 ? 9.660 -1.878 -16.764 1.00 96.75 217 VAL A O 1
ATOM 1660 N N . VAL A 1 218 ? 8.980 -3.383 -15.254 1.00 96.62 218 VAL A N 1
ATOM 1661 C CA . VAL A 1 218 ? 7.985 -2.517 -14.624 1.00 96.62 218 VAL A CA 1
ATOM 1662 C C . VAL A 1 218 ? 8.517 -1.978 -13.305 1.00 96.62 218 VAL A C 1
ATOM 1664 O O . VAL A 1 218 ? 8.800 -2.711 -12.354 1.00 96.62 218 VAL A O 1
ATOM 1667 N N . GLU A 1 219 ? 8.607 -0.655 -13.247 1.00 96.12 219 GLU A N 1
ATOM 1668 C CA . GLU A 1 219 ? 8.839 0.107 -12.031 1.00 96.12 219 GLU A CA 1
ATOM 1669 C C . GLU A 1 219 ? 8.061 1.419 -12.114 1.00 96.12 219 GLU A C 1
ATOM 1671 O O . GLU A 1 219 ? 7.909 2.005 -13.188 1.00 96.12 219 GLU A O 1
ATOM 1676 N N . PHE A 1 220 ? 7.546 1.873 -10.978 1.00 96.56 220 PHE A N 1
ATOM 1677 C CA . PHE A 1 220 ? 6.718 3.067 -10.906 1.00 96.56 220 PHE A CA 1
ATOM 1678 C C . PHE A 1 220 ? 7.527 4.265 -10.445 1.00 96.56 220 PHE A C 1
ATOM 1680 O O . PHE A 1 220 ? 8.429 4.149 -9.612 1.00 96.56 220 PHE A O 1
ATOM 1687 N N . LEU A 1 221 ? 7.160 5.432 -10.962 1.00 95.06 221 LEU A N 1
ATOM 1688 C CA . LEU A 1 221 ? 7.744 6.683 -10.521 1.00 95.06 221 LEU A CA 1
ATOM 1689 C C . LEU A 1 221 ? 7.369 6.975 -9.052 1.00 95.06 221 LEU A C 1
ATOM 1691 O O . LEU A 1 221 ? 6.288 6.572 -8.583 1.00 95.06 221 LEU A O 1
ATOM 1695 N N . PRO A 1 222 ? 8.252 7.684 -8.320 1.00 91.88 222 PRO A N 1
ATOM 1696 C CA . PRO A 1 222 ? 7.954 8.197 -6.988 1.00 91.88 222 PRO A CA 1
ATOM 1697 C C . PRO A 1 222 ? 6.634 8.970 -6.962 1.00 91.88 222 PRO A C 1
ATOM 1699 O O . PRO A 1 222 ? 6.234 9.567 -7.963 1.00 91.88 222 PRO A O 1
ATOM 1702 N N . ALA A 1 223 ? 5.957 8.968 -5.814 1.00 87.44 223 ALA A N 1
ATOM 1703 C CA . ALA A 1 223 ? 4.721 9.725 -5.675 1.00 87.44 223 ALA A CA 1
ATOM 1704 C C . ALA A 1 223 ? 4.992 11.218 -5.900 1.00 87.44 223 ALA A C 1
ATOM 1706 O O . ALA A 1 223 ? 6.012 11.747 -5.444 1.00 87.44 223 ALA A O 1
ATOM 1707 N N . LYS A 1 224 ? 4.054 11.911 -6.552 1.00 83.06 224 LYS A N 1
ATOM 1708 C CA . LYS A 1 224 ? 4.057 13.374 -6.567 1.00 83.06 224 LYS A CA 1
ATOM 1709 C C . LYS A 1 224 ? 4.004 13.846 -5.109 1.00 83.06 224 LYS A C 1
ATOM 1711 O O . LYS A 1 224 ? 3.169 13.372 -4.334 1.00 83.06 224 LYS A O 1
ATOM 1716 N N . GLY A 1 225 ? 4.944 14.708 -4.718 1.00 73.94 225 GLY A N 1
ATOM 1717 C CA . GLY A 1 225 ? 4.943 15.296 -3.380 1.00 73.94 225 GLY A CA 1
ATOM 1718 C C . GLY A 1 225 ? 3.605 15.987 -3.151 1.00 73.94 225 GLY A C 1
ATOM 1719 O O . GLY A 1 225 ? 3.169 16.745 -4.019 1.00 73.94 225 GLY A O 1
ATOM 1720 N N . LEU A 1 226 ? 2.938 15.675 -2.039 1.00 74.38 226 LEU A N 1
ATOM 1721 C CA . LEU A 1 226 ? 1.744 16.420 -1.666 1.00 74.38 226 LEU A CA 1
ATOM 1722 C C . LEU A 1 226 ? 2.179 17.808 -1.217 1.00 74.38 226 LEU A C 1
ATOM 1724 O O . LEU A 1 226 ? 3.230 17.978 -0.594 1.00 74.38 226 LEU A O 1
ATOM 1728 N N . THR A 1 227 ? 1.374 18.803 -1.557 1.00 81.75 227 THR A N 1
ATOM 1729 C CA . THR A 1 227 ? 1.558 20.139 -1.000 1.00 81.75 227 THR A CA 1
ATOM 1730 C C . THR A 1 227 ? 1.243 20.104 0.503 1.00 81.75 227 THR A C 1
ATOM 1732 O O . THR A 1 227 ? 0.423 19.293 0.944 1.00 81.75 227 THR A O 1
ATOM 1735 N N . PRO A 1 228 ? 1.868 20.967 1.326 1.00 77.88 228 PRO A N 1
ATOM 1736 C CA . PRO A 1 228 ? 1.628 20.971 2.772 1.00 77.88 228 PRO A CA 1
ATOM 1737 C C . PRO A 1 228 ? 0.153 21.226 3.132 1.00 77.88 228 PRO A C 1
ATOM 1739 O O . PRO A 1 228 ? -0.322 20.753 4.164 1.00 77.88 228 PRO A O 1
ATOM 1742 N N . GLU A 1 229 ? -0.589 21.927 2.271 1.00 81.56 229 GLU A N 1
ATOM 1743 C CA . GLU A 1 229 ? -2.030 22.151 2.422 1.00 81.56 229 GLU A CA 1
ATOM 1744 C C . GLU A 1 229 ? -2.838 20.855 2.247 1.00 81.56 229 GLU A C 1
ATOM 1746 O O . GLU A 1 229 ? -3.713 20.555 3.061 1.00 81.56 229 GLU A O 1
ATOM 1751 N N . GLU A 1 230 ? -2.513 20.040 1.240 1.00 80.69 230 GLU A N 1
ATOM 1752 C CA . GLU A 1 230 ? -3.155 18.738 1.012 1.00 80.69 230 GLU A CA 1
ATOM 1753 C C . GLU A 1 230 ? -2.841 17.748 2.140 1.00 80.69 230 GLU A C 1
ATOM 1755 O O . GLU A 1 230 ? -3.718 17.003 2.580 1.00 80.69 230 GLU A O 1
ATOM 1760 N N . GLU A 1 231 ? -1.609 17.752 2.654 1.00 77.06 231 GLU A N 1
ATOM 1761 C CA . GLU A 1 231 ? -1.230 16.914 3.797 1.00 77.06 231 GLU A CA 1
ATOM 1762 C C . GLU A 1 231 ? -2.001 17.295 5.067 1.00 77.06 231 GLU A C 1
ATOM 1764 O O . GLU A 1 231 ? -2.461 16.415 5.803 1.00 77.06 231 GLU A O 1
ATOM 1769 N N . ALA A 1 232 ? -2.179 18.597 5.317 1.00 80.19 232 ALA A N 1
ATOM 1770 C CA . ALA A 1 232 ? -2.978 19.092 6.433 1.00 80.19 232 ALA A CA 1
ATOM 1771 C C . ALA A 1 232 ? -4.458 18.714 6.275 1.00 80.19 232 ALA A C 1
ATOM 1773 O O . ALA A 1 232 ? -5.071 18.237 7.231 1.00 80.19 232 ALA A O 1
ATOM 1774 N N . ALA A 1 233 ? -5.014 18.844 5.067 1.00 82.94 233 ALA A N 1
ATOM 1775 C CA . ALA A 1 233 ? -6.384 18.434 4.771 1.00 82.94 233 ALA A CA 1
ATOM 1776 C C . ALA A 1 233 ? -6.589 16.923 4.973 1.00 82.94 233 ALA A C 1
ATOM 1778 O O . ALA A 1 233 ? -7.590 16.504 5.556 1.00 82.94 233 ALA A O 1
ATOM 1779 N N . LEU A 1 234 ? -5.626 16.095 4.561 1.00 79.69 234 LEU A N 1
ATOM 1780 C CA . LEU A 1 234 ? -5.671 14.650 4.784 1.00 79.69 234 LEU A CA 1
ATOM 1781 C C . LEU A 1 234 ? -5.605 14.291 6.263 1.00 79.69 234 LEU A C 1
ATOM 1783 O O . LEU A 1 234 ? -6.360 13.423 6.702 1.00 79.69 234 LEU A O 1
ATOM 1787 N N . ARG A 1 235 ? -4.745 14.962 7.036 1.00 80.94 235 ARG A N 1
ATOM 1788 C CA . ARG A 1 235 ? -4.661 14.762 8.487 1.00 80.94 235 ARG A CA 1
ATOM 1789 C C . ARG A 1 235 ? -5.961 15.171 9.174 1.00 80.94 235 ARG A C 1
ATOM 1791 O O . ARG A 1 235 ? -6.501 14.386 9.943 1.00 80.94 235 ARG A O 1
ATOM 1798 N N . ALA A 1 236 ? -6.518 16.329 8.824 1.00 83.50 236 ALA A N 1
ATOM 1799 C CA . ALA A 1 236 ? -7.810 16.777 9.338 1.00 83.50 236 ALA A CA 1
ATOM 1800 C C . ALA A 1 236 ? -8.937 15.792 8.978 1.00 83.50 236 ALA A C 1
ATOM 1802 O O . ALA A 1 236 ? -9.779 15.470 9.813 1.00 83.50 236 ALA A O 1
ATOM 1803 N N . ALA A 1 237 ? -8.929 15.240 7.760 1.00 80.19 237 ALA A N 1
ATOM 1804 C CA . ALA A 1 237 ? -9.878 14.208 7.352 1.00 80.19 237 ALA A CA 1
ATOM 1805 C C . ALA A 1 237 ? -9.694 12.893 8.136 1.00 80.19 237 ALA A C 1
ATOM 1807 O O . ALA A 1 237 ? -10.682 12.233 8.462 1.00 80.19 237 ALA A O 1
ATOM 1808 N N . GLN A 1 238 ? -8.455 12.515 8.470 1.00 78.44 238 GLN A N 1
ATOM 1809 C CA . GLN A 1 238 ? -8.156 11.360 9.323 1.00 78.44 238 GLN A CA 1
ATOM 1810 C C . GLN A 1 238 ? -8.622 11.583 10.763 1.00 78.44 238 GLN A C 1
ATOM 1812 O O . GLN A 1 238 ? -9.246 10.697 11.337 1.00 78.44 238 GLN A O 1
ATOM 1817 N N . GLU A 1 239 ? -8.397 12.766 11.327 1.00 81.31 239 GLU A N 1
ATOM 1818 C CA . GLU A 1 239 ? -8.862 13.137 12.667 1.00 81.31 239 GLU A CA 1
ATOM 1819 C C . GLU A 1 239 ? -10.394 13.207 12.736 1.00 81.31 239 GLU A C 1
ATOM 1821 O O . GLU A 1 239 ? -11.004 12.706 13.683 1.00 81.31 239 GLU A O 1
ATOM 1826 N N . ALA A 1 240 ? -11.047 13.735 11.696 1.00 81.81 240 ALA A N 1
ATOM 1827 C CA . ALA A 1 240 ? -12.501 13.719 11.573 1.00 81.81 240 ALA A CA 1
ATOM 1828 C C . ALA A 1 240 ? -13.042 12.281 11.484 1.00 81.81 240 ALA A C 1
ATOM 1830 O O . ALA A 1 240 ? -14.011 11.936 12.164 1.00 81.81 240 ALA A O 1
ATOM 1831 N N . ALA A 1 241 ? -12.389 11.413 10.703 1.00 76.00 241 ALA A N 1
ATOM 1832 C CA . ALA A 1 241 ? -12.739 9.997 10.622 1.00 76.00 241 ALA A CA 1
ATOM 1833 C C . ALA A 1 241 ? -12.506 9.261 11.955 1.00 76.00 241 ALA A C 1
ATOM 1835 O O . ALA A 1 241 ? -13.331 8.434 12.349 1.00 76.00 241 ALA A O 1
ATOM 1836 N N . ALA A 1 242 ? -11.430 9.583 12.676 1.00 77.56 242 ALA A N 1
ATOM 1837 C CA . ALA A 1 242 ? -11.144 9.036 13.998 1.00 77.56 242 ALA A CA 1
ATOM 1838 C C . ALA A 1 242 ? -12.195 9.484 15.025 1.00 77.56 242 ALA A C 1
ATOM 1840 O O . ALA A 1 242 ? -12.687 8.664 15.792 1.00 77.56 242 ALA A O 1
ATOM 1841 N N . THR A 1 243 ? -12.630 10.745 14.970 1.00 82.25 243 THR A N 1
ATOM 1842 C CA . THR A 1 243 ? -13.682 11.296 15.844 1.00 82.25 243 THR A CA 1
ATOM 1843 C C . THR A 1 243 ? -15.040 10.622 15.609 1.00 82.25 243 THR A C 1
ATOM 1845 O O . THR A 1 243 ? -15.817 10.418 16.542 1.00 82.25 243 THR A O 1
ATOM 1848 N N . GLN A 1 244 ? -15.331 10.234 14.364 1.00 83.25 244 GLN A N 1
ATOM 1849 C CA . GLN A 1 244 ? -16.534 9.473 14.004 1.00 83.25 244 GLN A CA 1
ATOM 1850 C C . GLN A 1 244 ? -16.456 7.988 14.383 1.00 83.25 244 GLN A C 1
ATOM 1852 O O . GLN A 1 244 ? -17.472 7.290 14.329 1.00 83.25 244 GLN A O 1
ATOM 1857 N N . THR A 1 245 ? -15.273 7.493 14.740 1.00 85.62 245 THR A N 1
ATOM 1858 C CA . THR A 1 245 ? -15.059 6.089 15.078 1.00 85.62 245 THR A CA 1
ATOM 1859 C C . THR A 1 245 ? -15.209 5.899 16.582 1.00 85.62 245 THR A C 1
ATOM 1861 O O . THR A 1 245 ? -14.578 6.580 17.385 1.00 85.62 245 THR A O 1
ATOM 1864 N N . ARG A 1 246 ? -16.061 4.958 16.988 1.00 89.69 246 ARG A N 1
ATOM 1865 C CA . ARG A 1 246 ? -16.231 4.559 18.387 1.00 89.69 246 ARG A CA 1
ATOM 1866 C C . ARG A 1 246 ? -15.749 3.133 18.582 1.00 89.69 246 ARG A C 1
ATOM 1868 O O . ARG A 1 246 ? -16.034 2.265 17.763 1.00 89.69 246 ARG A O 1
ATOM 1875 N N . LEU A 1 247 ? -15.059 2.887 19.689 1.00 90.75 247 LEU A N 1
ATOM 1876 C CA . LEU A 1 247 ? -14.717 1.535 20.118 1.00 90.75 247 LEU A CA 1
ATOM 1877 C C . LEU A 1 247 ? -15.906 0.944 20.876 1.00 90.75 247 LEU A C 1
ATOM 1879 O O . LEU A 1 247 ? -16.393 1.538 21.836 1.00 90.75 247 LEU A O 1
ATOM 1883 N N . SER A 1 248 ? -16.376 -0.215 20.434 1.00 91.69 248 SER A N 1
ATOM 1884 C CA . SER A 1 248 ? -17.401 -0.999 21.118 1.00 91.69 248 SER A CA 1
ATOM 1885 C C . SER A 1 248 ? -16.822 -2.358 21.485 1.00 91.69 248 SER A C 1
ATOM 1887 O O . SER A 1 248 ? -16.035 -2.918 20.728 1.00 91.69 248 SER A O 1
ATOM 1889 N N . LYS A 1 249 ? -17.182 -2.885 22.652 1.00 93.81 249 LYS A N 1
ATOM 1890 C CA . LYS A 1 249 ? -16.787 -4.224 23.089 1.00 93.81 249 LYS A CA 1
ATOM 1891 C C . LYS A 1 249 ? -18.032 -5.085 23.193 1.00 93.81 249 LYS A C 1
ATOM 1893 O O . LYS A 1 249 ? -19.039 -4.631 23.729 1.00 93.81 249 LYS A O 1
ATOM 1898 N N . THR A 1 250 ? -17.958 -6.310 22.693 1.00 93.06 250 THR A N 1
ATOM 1899 C CA . THR A 1 250 ? -19.000 -7.315 22.910 1.00 93.06 250 THR A CA 1
ATOM 1900 C C . THR A 1 250 ? -18.369 -8.681 23.139 1.00 93.06 250 THR A C 1
ATOM 1902 O O . THR A 1 250 ? -17.249 -8.940 22.696 1.00 93.06 250 THR A O 1
ATOM 1905 N N . VAL A 1 251 ? -19.078 -9.537 23.867 1.00 94.38 251 VAL A N 1
ATOM 1906 C CA . VAL A 1 251 ? -18.654 -10.906 24.156 1.00 94.38 251 VAL A CA 1
ATOM 1907 C C . VAL A 1 251 ? -19.200 -11.806 23.051 1.00 94.38 251 VAL A C 1
ATOM 1909 O O . VAL A 1 251 ? -20.415 -11.942 22.915 1.00 94.38 251 VAL A O 1
ATOM 1912 N N . ILE A 1 252 ? -18.314 -12.403 22.254 1.00 92.50 252 ILE A 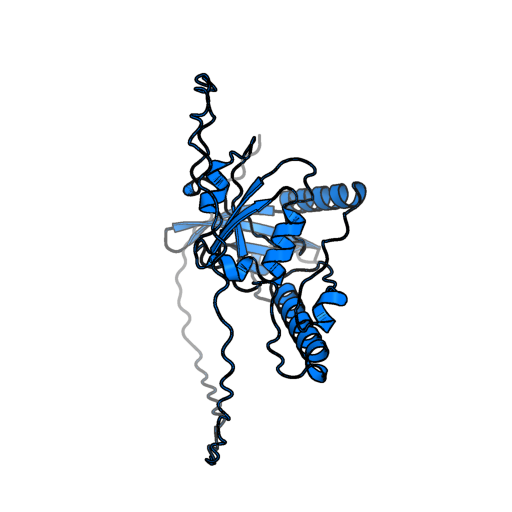N 1
ATOM 1913 C CA . ILE A 1 252 ? -18.660 -13.401 21.233 1.00 92.50 252 ILE A CA 1
ATOM 1914 C C . ILE A 1 252 ? -18.016 -14.712 21.664 1.00 92.50 252 ILE A C 1
ATOM 1916 O O . ILE A 1 252 ? -16.814 -14.749 21.907 1.00 92.50 252 ILE A O 1
ATOM 1920 N N . ASP A 1 253 ? -18.819 -15.765 21.813 1.00 93.69 253 ASP A N 1
ATOM 1921 C CA . ASP A 1 253 ? -18.358 -17.098 22.229 1.00 93.69 253 ASP A CA 1
ATOM 1922 C C . ASP A 1 253 ? -17.590 -17.119 23.569 1.00 93.69 253 ASP A C 1
ATOM 1924 O O . ASP A 1 253 ? -16.730 -17.961 23.802 1.00 93.69 253 ASP A O 1
ATOM 1928 N N . GLY A 1 254 ? -17.907 -16.187 24.477 1.00 93.19 254 GLY A N 1
ATOM 1929 C CA . GLY A 1 254 ? -17.246 -16.065 25.783 1.00 93.19 254 GLY A CA 1
ATOM 1930 C C . GLY A 1 254 ? -15.942 -15.260 25.772 1.00 93.19 254 GLY A C 1
ATOM 1931 O O . GLY A 1 254 ? -15.381 -15.019 26.838 1.00 93.19 254 GLY A O 1
ATOM 1932 N N . GLU A 1 255 ? -15.492 -14.784 24.608 1.00 93.94 255 GLU A N 1
ATOM 1933 C CA . GLU A 1 255 ? -14.322 -13.914 24.471 1.00 93.94 255 GLU A CA 1
ATOM 1934 C C . GLU A 1 255 ? -14.740 -12.454 24.240 1.00 93.94 255 GLU A C 1
ATOM 1936 O O . GLU A 1 255 ? -15.607 -12.155 23.413 1.00 93.94 255 GLU A O 1
ATOM 1941 N N . GLU A 1 256 ? -14.104 -11.513 24.946 1.00 94.06 256 GLU A N 1
ATOM 1942 C CA . GLU A 1 256 ? -14.290 -10.084 24.683 1.00 94.06 256 GLU A CA 1
ATOM 1943 C C . GLU A 1 256 ? -13.600 -9.685 23.376 1.00 94.06 256 GLU A C 1
ATOM 1945 O O . GLU A 1 256 ? -12.373 -9.689 23.272 1.00 94.06 256 GLU A O 1
ATOM 1950 N N . ARG A 1 257 ? -14.392 -9.268 22.385 1.00 92.50 257 ARG A N 1
ATOM 1951 C CA . ARG A 1 257 ? -13.887 -8.713 21.127 1.00 92.50 257 ARG A CA 1
ATOM 1952 C C . ARG A 1 257 ? -14.178 -7.223 21.049 1.00 92.50 257 ARG A C 1
ATOM 1954 O O . ARG A 1 257 ? -15.255 -6.755 21.422 1.00 92.50 257 ARG A O 1
ATOM 1961 N N . THR A 1 258 ? -13.190 -6.468 20.571 1.00 91.50 258 THR A N 1
ATOM 1962 C CA . THR A 1 258 ? -13.297 -5.017 20.383 1.00 91.50 258 THR A CA 1
ATOM 1963 C C . THR A 1 258 ? -13.521 -4.708 18.907 1.00 91.50 258 THR A C 1
ATOM 1965 O O . THR A 1 258 ? -12.778 -5.171 18.048 1.00 91.50 258 THR A O 1
ATOM 1968 N N . PHE A 1 259 ? -14.533 -3.896 18.626 1.00 92.12 259 PHE A N 1
ATOM 1969 C CA . PHE A 1 259 ? -14.959 -3.477 17.298 1.00 92.12 259 PHE A CA 1
ATOM 1970 C C . PHE A 1 259 ? -14.760 -1.975 17.151 1.00 92.12 259 PHE A C 1
ATOM 1972 O O . PHE A 1 259 ? -15.106 -1.201 18.047 1.00 92.12 259 PHE A O 1
ATOM 1979 N N . GLN A 1 260 ? -14.251 -1.552 15.999 1.00 90.06 260 GLN A N 1
ATOM 1980 C CA . GLN A 1 260 ? -14.268 -0.148 15.604 1.00 90.06 260 GLN A CA 1
ATOM 1981 C C . GLN A 1 260 ? -15.530 0.113 14.788 1.00 90.06 260 GLN A C 1
ATOM 1983 O O . GLN A 1 260 ? -15.717 -0.442 13.710 1.00 90.06 260 GLN A O 1
ATOM 1988 N N . VAL A 1 261 ? -16.413 0.947 15.323 1.00 92.81 261 VAL A N 1
ATOM 1989 C CA . VAL A 1 261 ? -17.699 1.292 14.723 1.00 92.81 261 VAL A CA 1
ATOM 1990 C C . VAL A 1 261 ? -17.605 2.710 14.179 1.00 92.81 261 VAL A C 1
ATOM 1992 O O . VAL A 1 261 ? -17.527 3.668 14.949 1.00 92.81 261 VAL A O 1
ATOM 1995 N N . ARG A 1 262 ? -17.612 2.858 12.855 1.00 91.38 262 ARG A N 1
ATOM 1996 C CA . ARG A 1 262 ? -17.596 4.152 12.168 1.00 91.38 262 ARG A CA 1
ATOM 1997 C C . ARG A 1 262 ? -18.979 4.475 11.618 1.00 91.38 262 ARG A C 1
ATOM 1999 O O . ARG A 1 262 ? -19.518 3.747 10.786 1.00 91.38 262 ARG A O 1
ATOM 2006 N N . TYR A 1 263 ? -19.533 5.604 12.043 1.00 90.12 263 TYR A N 1
ATOM 2007 C CA . TYR A 1 263 ? -20.806 6.111 11.531 1.00 90.12 263 TYR A CA 1
ATOM 2008 C C . TYR A 1 263 ? -20.569 6.841 10.204 1.00 90.12 263 TYR A C 1
ATOM 2010 O O . TYR A 1 263 ? -19.858 7.843 10.177 1.00 90.12 263 TYR A O 1
ATOM 2018 N N . ARG A 1 264 ? -21.126 6.327 9.099 1.00 88.88 264 ARG A N 1
ATOM 2019 C CA . ARG A 1 264 ? -20.965 6.914 7.757 1.00 88.88 264 ARG A CA 1
ATOM 2020 C C . ARG A 1 264 ? -22.027 7.959 7.456 1.00 88.88 264 ARG A C 1
ATOM 2022 O O . ARG A 1 264 ? -21.705 9.045 6.987 1.00 88.88 264 ARG A O 1
ATOM 2029 N N . SER A 1 265 ? -23.288 7.617 7.695 1.00 91.19 265 SER A N 1
ATOM 2030 C CA . SER A 1 265 ? -24.421 8.491 7.410 1.00 91.19 265 SER A CA 1
ATOM 2031 C C . SER A 1 265 ? -25.502 8.302 8.471 1.00 91.19 265 SER A C 1
ATOM 2033 O O . SER A 1 265 ? -25.699 7.200 8.984 1.00 91.19 265 SER A O 1
ATOM 2035 N N . THR A 1 266 ? -26.201 9.387 8.794 1.00 91.94 266 THR A N 1
ATOM 2036 C CA . THR A 1 266 ? -27.380 9.364 9.662 1.00 91.94 266 THR A CA 1
ATOM 2037 C C . THR A 1 266 ? -28.489 10.119 8.950 1.00 91.94 266 THR A C 1
ATOM 2039 O O . THR A 1 266 ? -28.394 11.328 8.751 1.00 91.94 266 THR A O 1
ATOM 2042 N N . MET A 1 267 ? -29.547 9.410 8.567 1.00 93.69 267 MET A N 1
ATOM 2043 C CA . MET A 1 267 ? -30.712 9.967 7.886 1.00 93.69 267 MET A CA 1
ATOM 2044 C C . MET A 1 267 ? -31.926 9.935 8.812 1.00 93.69 267 MET A C 1
ATOM 2046 O O . MET A 1 267 ? -32.251 8.906 9.405 1.00 93.69 267 MET A O 1
ATOM 2050 N N . LYS A 1 268 ? -32.625 11.065 8.935 1.00 93.44 268 LYS A N 1
ATOM 2051 C CA . LYS A 1 268 ? -33.884 11.139 9.683 1.00 93.44 268 LYS A CA 1
ATOM 2052 C C . LYS A 1 268 ? -35.022 10.606 8.811 1.00 93.44 268 LYS A C 1
ATOM 2054 O O . LYS A 1 268 ? -35.181 11.027 7.671 1.00 93.44 268 LYS A O 1
ATOM 2059 N N . THR A 1 269 ? -35.826 9.703 9.357 1.00 92.19 269 THR A N 1
ATOM 2060 C CA . THR A 1 269 ? -37.018 9.133 8.709 1.00 92.19 269 THR A CA 1
ATOM 2061 C C . THR A 1 269 ? -38.267 9.489 9.516 1.00 92.19 269 THR A C 1
ATOM 2063 O O . THR A 1 269 ? -38.166 9.934 10.660 1.00 92.19 269 THR A O 1
ATOM 2066 N N . ALA A 1 270 ? -39.462 9.288 8.950 1.00 89.25 270 ALA A N 1
ATOM 2067 C CA . ALA A 1 270 ? -40.722 9.591 9.640 1.00 89.25 270 ALA A CA 1
ATOM 2068 C C . ALA A 1 270 ? -40.894 8.818 10.967 1.00 89.25 270 ALA A C 1
ATOM 2070 O O . ALA A 1 270 ? -41.552 9.302 11.885 1.00 89.25 270 ALA A O 1
ATOM 2071 N N . GLY A 1 271 ? -40.276 7.636 11.080 1.00 86.50 271 GLY A N 1
ATOM 2072 C CA . GLY A 1 271 ? -40.383 6.747 12.240 1.00 86.50 271 GLY A CA 1
ATOM 2073 C C . GLY A 1 271 ? -39.140 6.667 13.132 1.00 86.50 271 GLY A C 1
ATOM 2074 O O . GLY A 1 271 ? -39.159 5.883 14.079 1.00 86.50 271 GLY A O 1
ATOM 2075 N N . GLY A 1 272 ? -38.073 7.427 12.854 1.00 91.19 272 GLY A N 1
ATOM 2076 C CA . GLY A 1 272 ? -36.809 7.341 13.594 1.00 91.19 272 GLY A CA 1
ATOM 2077 C C . GLY A 1 272 ? -35.581 7.714 12.760 1.00 91.19 272 GLY A C 1
ATOM 2078 O O . GLY A 1 272 ? -35.630 8.652 11.964 1.00 91.19 272 GLY A O 1
ATOM 2079 N N . PHE A 1 273 ? -34.478 6.984 12.916 1.00 92.69 273 PHE A N 1
ATOM 2080 C CA . PHE A 1 273 ? -33.218 7.223 12.204 1.00 92.69 273 PHE A CA 1
ATOM 2081 C C . PHE A 1 273 ? -32.776 5.989 11.423 1.00 92.69 273 PHE A C 1
ATOM 2083 O O . PHE A 1 273 ? -32.919 4.863 11.885 1.00 92.69 273 PHE A O 1
ATOM 2090 N N . MET A 1 274 ? -32.204 6.209 10.250 1.00 92.25 274 MET A N 1
ATOM 2091 C CA . MET A 1 274 ? -31.497 5.199 9.477 1.00 92.25 274 MET A CA 1
ATOM 2092 C C . MET A 1 274 ? -30.016 5.548 9.526 1.00 92.25 274 MET A C 1
ATOM 2094 O O . MET A 1 274 ? -29.638 6.664 9.172 1.00 92.25 274 MET A O 1
ATOM 2098 N N . VAL A 1 275 ? -29.199 4.628 10.021 1.00 94.44 275 VAL A N 1
ATOM 2099 C CA . VAL A 1 275 ? -27.779 4.864 10.272 1.00 94.44 275 VAL A CA 1
ATOM 2100 C C . VAL A 1 275 ? -26.966 3.852 9.483 1.00 94.44 275 VAL A C 1
ATOM 2102 O O . VAL A 1 275 ? -27.098 2.649 9.702 1.00 94.44 275 VAL A O 1
ATOM 2105 N N . ASP A 1 276 ? -26.118 4.341 8.584 1.00 94.44 276 ASP A N 1
ATOM 2106 C CA . ASP A 1 276 ? -25.148 3.508 7.880 1.00 94.44 276 ASP A CA 1
ATOM 2107 C C . ASP A 1 276 ? -23.877 3.416 8.719 1.00 94.44 276 ASP A C 1
ATOM 2109 O O . ASP A 1 276 ? -23.241 4.425 9.044 1.00 94.44 276 ASP A O 1
ATOM 2113 N N . VAL A 1 277 ? -23.505 2.194 9.075 1.00 93.75 277 VAL A N 1
ATOM 2114 C CA . VAL A 1 277 ? -22.404 1.893 9.980 1.00 93.75 277 VAL A CA 1
ATOM 2115 C C . VAL A 1 277 ? -21.403 0.993 9.271 1.00 93.75 277 VAL A C 1
ATOM 2117 O O . VAL A 1 277 ? -21.760 -0.022 8.677 1.00 93.75 277 VAL A O 1
ATOM 2120 N N . ALA A 1 278 ? -20.131 1.361 9.349 1.00 91.69 278 ALA A N 1
ATOM 2121 C CA . ALA A 1 278 ? -19.026 0.488 9.003 1.00 91.69 278 ALA A CA 1
ATOM 2122 C C . ALA A 1 278 ? -18.441 -0.102 10.287 1.00 91.69 278 ALA A C 1
ATOM 2124 O O . ALA A 1 278 ? -18.042 0.637 11.187 1.00 91.69 278 ALA A O 1
ATOM 2125 N N . VAL A 1 279 ? -18.421 -1.428 10.384 1.00 92.62 279 VAL A N 1
ATOM 2126 C CA . VAL A 1 279 ? -17.850 -2.148 11.523 1.00 92.62 279 VAL A CA 1
ATOM 2127 C C . VAL A 1 279 ? -16.557 -2.800 11.069 1.00 92.62 279 VAL A C 1
ATOM 2129 O O . VAL A 1 279 ? -16.574 -3.660 10.186 1.00 92.62 279 VAL A O 1
ATOM 2132 N N . THR A 1 280 ? -15.453 -2.397 11.687 1.00 88.81 280 THR A N 1
ATOM 2133 C CA . THR A 1 280 ? -14.125 -2.944 11.429 1.00 88.81 280 THR A CA 1
ATOM 2134 C C . THR A 1 280 ? -13.709 -3.858 12.577 1.00 88.81 280 THR A C 1
ATOM 2136 O O . THR A 1 280 ? -13.664 -3.438 13.737 1.00 88.81 280 THR A O 1
ATOM 2139 N N . MET A 1 281 ? -13.392 -5.107 12.239 1.00 87.75 281 MET A N 1
ATOM 2140 C CA . MET A 1 281 ? -12.814 -6.114 13.134 1.00 87.75 281 MET A CA 1
ATOM 2141 C C . MET A 1 281 ? -11.652 -6.783 12.401 1.00 87.75 281 MET A C 1
ATOM 2143 O O . MET A 1 281 ? -11.807 -7.161 11.243 1.00 87.75 281 MET A O 1
ATOM 2147 N N . ASP A 1 282 ? -10.487 -6.904 13.040 1.00 82.62 282 ASP A N 1
ATOM 2148 C CA . ASP A 1 282 ? -9.306 -7.575 12.468 1.00 82.62 282 ASP A CA 1
ATOM 2149 C C . ASP A 1 282 ? -8.939 -7.091 11.051 1.00 82.62 282 ASP A C 1
ATOM 2151 O O . ASP A 1 282 ? -8.649 -7.879 10.151 1.00 82.62 282 ASP A O 1
ATOM 2155 N N . ASN A 1 283 ? -8.990 -5.771 10.833 1.00 72.31 283 ASN A N 1
ATOM 2156 C CA . ASN A 1 283 ? -8.768 -5.118 9.534 1.00 72.31 283 ASN A CA 1
ATOM 2157 C C . ASN A 1 283 ? -9.755 -5.511 8.419 1.00 72.31 283 ASN A C 1
ATOM 2159 O O . ASN A 1 283 ? -9.514 -5.207 7.251 1.00 72.31 283 ASN A O 1
ATOM 2163 N N . ARG A 1 284 ? -10.873 -6.160 8.751 1.00 77.62 284 ARG A N 1
ATOM 2164 C CA . ARG A 1 284 ? -11.990 -6.400 7.835 1.00 77.62 284 ARG A CA 1
ATOM 2165 C C . ARG A 1 284 ? -13.118 -5.431 8.158 1.00 77.62 284 ARG A C 1
ATOM 2167 O O . ARG A 1 284 ? -13.637 -5.434 9.272 1.00 77.62 284 ARG A O 1
ATOM 2174 N N . GLU A 1 285 ? -13.479 -4.599 7.187 1.00 85.69 285 GLU A N 1
ATOM 2175 C CA . GLU A 1 285 ? -14.611 -3.672 7.276 1.00 85.69 285 GLU A CA 1
ATOM 2176 C C . GLU A 1 285 ? -15.864 -4.349 6.705 1.00 85.69 285 GLU A C 1
ATOM 2178 O O . GLU A 1 285 ? -15.834 -4.937 5.625 1.00 85.69 285 GLU A O 1
ATOM 2183 N N . THR A 1 286 ? -16.972 -4.276 7.440 1.00 91.75 286 THR A N 1
ATOM 2184 C CA . THR A 1 286 ? -18.299 -4.715 6.990 1.00 91.75 286 THR A CA 1
ATOM 2185 C C . THR A 1 286 ? -19.267 -3.540 7.045 1.00 91.75 286 THR A C 1
ATOM 2187 O O . THR A 1 286 ? -19.178 -2.700 7.942 1.00 91.75 286 THR A O 1
ATOM 2190 N N . HIS A 1 287 ? -20.180 -3.454 6.078 1.00 92.31 287 HIS A N 1
ATOM 2191 C CA . HIS A 1 287 ? -21.144 -2.359 5.976 1.00 92.31 287 HIS A CA 1
ATOM 2192 C C . HIS A 1 287 ? -22.531 -2.836 6.381 1.00 92.31 287 HIS A C 1
ATOM 2194 O O . HIS A 1 287 ? -23.031 -3.816 5.842 1.00 92.31 287 HIS A O 1
ATOM 2200 N N . HIS A 1 288 ? -23.152 -2.113 7.306 1.00 92.38 288 HIS A N 1
ATOM 2201 C CA . HIS A 1 288 ? -24.472 -2.432 7.838 1.00 92.38 288 HIS A CA 1
ATOM 2202 C C . HIS A 1 288 ? -25.337 -1.179 7.856 1.00 92.38 288 HIS A C 1
ATOM 2204 O O . HIS A 1 288 ? -24.840 -0.079 8.104 1.00 92.38 288 HIS A O 1
ATOM 2210 N N . ARG A 1 289 ? -26.645 -1.340 7.655 1.00 92.44 289 ARG A N 1
ATOM 2211 C CA . ARG A 1 289 ? -27.628 -0.270 7.850 1.00 92.44 289 ARG A CA 1
ATOM 2212 C C . ARG A 1 289 ? -28.545 -0.629 8.998 1.00 92.44 289 ARG A C 1
ATOM 2214 O O . ARG A 1 289 ? -29.244 -1.637 8.976 1.00 92.44 289 ARG A O 1
ATOM 2221 N N . ILE A 1 290 ? -28.540 0.226 10.009 1.00 92.06 290 ILE A N 1
ATOM 2222 C CA . ILE A 1 290 ? -29.319 0.052 11.228 1.00 92.06 290 ILE A CA 1
ATOM 2223 C C . ILE A 1 290 ? -30.504 1.007 11.165 1.00 92.06 290 ILE A C 1
ATOM 2225 O O . ILE A 1 290 ? -30.328 2.221 11.044 1.00 92.06 290 ILE A O 1
ATOM 2229 N N . ILE A 1 291 ? -31.719 0.469 11.263 1.00 89.19 291 ILE A N 1
ATOM 2230 C CA . ILE A 1 291 ? -32.933 1.277 11.375 1.00 89.19 291 ILE A CA 1
ATOM 2231 C C . ILE A 1 291 ? -33.306 1.360 12.853 1.00 89.19 291 ILE A C 1
ATOM 2233 O O . ILE A 1 291 ? -33.650 0.365 13.493 1.00 89.19 291 ILE A O 1
ATOM 2237 N N . VAL A 1 292 ? -33.216 2.565 13.403 1.00 89.06 292 VAL A N 1
ATOM 2238 C CA . VAL A 1 292 ? -33.572 2.891 14.783 1.00 89.06 292 VAL A CA 1
ATOM 2239 C C . VAL A 1 292 ? -34.961 3.516 14.766 1.00 89.06 292 VAL A C 1
ATOM 2241 O O . VAL A 1 292 ? -35.106 4.711 14.511 1.00 89.06 292 VAL A O 1
ATOM 2244 N N . GLY A 1 293 ? -35.994 2.707 14.994 1.00 85.38 293 GLY A N 1
ATOM 2245 C CA . GLY A 1 293 ? -37.370 3.184 15.099 1.00 85.38 293 GLY A CA 1
ATOM 2246 C C . GLY A 1 293 ? -37.673 3.788 16.472 1.00 85.38 293 GLY A C 1
ATOM 2247 O O . GLY A 1 293 ? -36.979 3.529 17.455 1.00 85.38 293 GLY A O 1
ATOM 2248 N N . LYS A 1 294 ? -38.774 4.541 16.567 1.00 77.44 294 LYS A N 1
ATOM 2249 C CA . LYS A 1 294 ? -39.290 5.111 17.827 1.00 77.44 294 LYS A CA 1
ATOM 2250 C C . LYS A 1 294 ? -39.586 4.048 18.905 1.00 77.44 294 LYS A C 1
ATOM 2252 O O . LYS A 1 294 ? -39.626 4.385 20.082 1.00 77.44 294 LYS A O 1
ATOM 2257 N N . TYR A 1 295 ? -39.767 2.786 18.501 1.00 68.62 295 TYR A N 1
ATOM 2258 C CA . TYR A 1 295 ? -40.109 1.650 19.368 1.00 68.62 295 TYR A CA 1
ATOM 2259 C C . TYR A 1 295 ? -39.047 0.528 19.395 1.00 68.62 295 TYR A C 1
ATOM 2261 O O . TYR A 1 295 ? -39.340 -0.559 19.880 1.00 68.62 295 TYR A O 1
ATOM 2269 N N . GLY A 1 296 ? -37.828 0.758 18.887 1.00 57.78 296 GLY A N 1
ATOM 2270 C CA . GLY A 1 296 ? -36.738 -0.231 18.920 1.00 57.78 296 GLY A CA 1
ATOM 2271 C C . GLY A 1 296 ? -35.901 -0.285 17.638 1.00 57.78 296 GLY A C 1
ATOM 2272 O O . GLY A 1 296 ? -36.318 0.205 16.585 1.00 57.78 296 GLY A O 1
ATOM 2273 N N . CYS A 1 297 ? -34.697 -0.857 17.733 1.00 54.75 297 CYS A N 1
ATOM 2274 C CA . CYS A 1 297 ? -33.795 -1.074 16.602 1.00 54.75 297 CYS A CA 1
ATOM 2275 C C . CYS A 1 297 ? -34.063 -2.432 15.932 1.00 54.75 297 CYS A C 1
ATOM 2277 O O . CYS A 1 297 ? -34.119 -3.459 16.604 1.00 54.75 297 CYS A O 1
ATOM 2279 N N . TRP A 1 298 ? -34.194 -2.437 14.602 1.00 52.38 298 TRP A N 1
ATOM 2280 C CA . TRP A 1 298 ? -34.267 -3.659 13.795 1.00 52.38 298 TRP A CA 1
ATOM 2281 C C . TRP A 1 298 ? -33.071 -3.678 12.831 1.00 52.38 298 TRP A C 1
ATOM 2283 O O . TRP A 1 298 ? -32.962 -2.779 11.988 1.00 52.38 298 TRP A O 1
ATOM 2293 N N . PRO A 1 299 ? -32.131 -4.634 12.960 1.00 53.97 299 PRO A N 1
ATOM 2294 C CA . PRO A 1 299 ? -31.027 -4.760 12.017 1.00 53.97 299 PRO A CA 1
ATOM 2295 C C . PRO A 1 299 ? -31.539 -5.353 10.699 1.00 53.97 299 PRO A C 1
ATOM 2297 O O . PRO A 1 299 ? -32.127 -6.433 10.690 1.00 53.97 299 PRO A O 1
ATOM 2300 N N . HIS A 1 300 ? -31.298 -4.660 9.585 1.00 45.47 300 HIS A N 1
ATOM 2301 C CA . HIS A 1 300 ? -31.507 -5.207 8.247 1.00 45.47 300 HIS A CA 1
ATOM 2302 C C . HIS A 1 300 ? -30.141 -5.465 7.597 1.00 45.47 300 HIS A C 1
ATOM 2304 O O . HIS A 1 300 ? -29.354 -4.523 7.479 1.00 45.47 300 HIS A O 1
ATOM 2310 N N . PRO A 1 301 ? -29.832 -6.707 7.182 1.00 42.41 301 PRO A N 1
ATOM 2311 C CA . PRO A 1 301 ? -28.671 -6.951 6.336 1.00 42.41 301 PRO A CA 1
ATOM 2312 C C . PRO A 1 301 ? -28.902 -6.282 4.972 1.00 42.41 301 PRO A C 1
ATOM 2314 O O . PRO A 1 301 ? -29.994 -6.408 4.411 1.00 42.41 301 PRO A O 1
ATOM 2317 N N . ILE A 1 302 ? -27.903 -5.542 4.480 1.00 43.34 302 ILE A N 1
ATOM 2318 C CA . ILE A 1 302 ? -27.853 -5.040 3.095 1.00 43.34 302 ILE A CA 1
ATOM 2319 C C . ILE A 1 302 ? -27.059 -6.031 2.256 1.00 43.34 302 ILE A C 1
ATOM 2321 O O . ILE A 1 302 ? -25.994 -6.466 2.751 1.00 43.34 302 ILE A O 1
#

Radius of gyration: 28.98 Å; Cα contacts (8 Å, |Δi|>4): 370; chains: 1; bounding box: 91×56×67 Å

Mean predicted aligned error: 15.56 Å

Foldseek 3Di:
DDDDDDDDDDDDDDDDDDDDDDDDDDDDDDDDDDDDDDDDDDDDDDDDDDDDDPDDDDDDDDDDDDDDDPPPDPPPPFDPLVVFDKDFQADLQQAGDDAFDADAKWWKFFAAPVRHTDFIDIDRGVRQLLVQQCLLCVHGGTIMTITDDRDDDPVVVVVRCDPNCVSSVFFDALPDPDLVCLLVSQVVSSVVSVVSSVVVVHPADWAWDNVVSSVSTTTTDGGDRDDPVVVVVVVVVVVVQVVQWDWDWDQDPNDIFIKTKGWDDWDADPFGIWTWIWIDGPNDTDIWIWDQGPVGIDTDGD

pLDDT: mean 76.08, std 21.16, range [24.78, 97.75]